Protein AF-0000000082048679 (afdb_homodimer)

pLDDT: mean 88.93, std 13.02, range [29.62, 97.81]

Organism: Chelonoidis abingdonii (NCBI:txid106734)

Secondary structure (DSSP, 8-state):
-EEETT-HHHHHHHHHHHHHHHHHHHHHSTTPPPEEEEE-GGGGG-HHHHHHHHHTT--PPPHHHHHHH---SEEEE-BTTTTBS-HHHHHHHHHHHHHHHHHHHHHS--------/-EEETT-HHHHHHHHHHHHHHHHHHHHHSTTPPPEEEEE-GGGGG-HHHHHHHHHTT--PPPHHHHHHH---SEEEE-BTTTTBS-HHHHHHHHHHHHHHHHHHHHHS--------

Nearest PDB structures (foldseek):
  1ryh-assembly2_B  TM=7.559E-01  e=3.882E-08  Homo sapiens
  2wkr-assembly1_A  TM=7.724E-01  e=8.653E-08  Avena sativa
  2c2h-assembly2_B  TM=7.614E-01  e=1.057E-07  Homo sapiens
  2wkq-assembly1_A  TM=7.564E-01  e=1.208E-07  Avena sativa
  2wkp-assembly1_A  TM=7.542E-01  e=1.804E-07  Avena sativa

InterPro domains:
  IPR001806 Small GTPase [PF00071] (1-92)
  IPR001806 Small GTPase [SM00174] (1-99)
  IPR003578 Small GTPase Rho [PTHR24072] (1-108)
  IPR027417 P-loop containing nucleoside triphosphate hydrolase [G3DSA:3.40.50.300] (1-101)
  IPR027417 P-loop containing nucleoside triphosphate hydrolase [SSF52540] (2-92)

Solvent-accessible surface area (backbone atoms only — not comparable to full-atom values): 13117 Å² total; per-residue (Å²): 92,76,27,41,27,76,33,58,66,44,46,51,47,50,58,54,46,47,69,67,48,42,64,60,50,36,66,73,36,68,80,60,79,47,47,40,33,36,30,54,55,66,52,78,70,35,62,69,58,50,50,52,34,47,75,68,73,43,67,59,61,47,72,66,55,47,65,72,74,43,94,50,80,40,75,45,64,27,16,78,92,76,61,35,65,47,63,51,55,49,52,18,48,50,42,18,45,54,48,50,52,54,53,48,58,68,68,43,76,75,72,72,78,69,82,120,90,76,29,42,28,75,33,57,65,43,46,50,48,51,57,55,46,47,70,67,48,42,64,60,50,35,68,75,35,71,80,62,77,46,47,39,33,35,30,52,54,66,53,77,71,34,62,68,58,49,51,54,31,46,76,69,73,46,64,61,60,46,73,65,56,46,64,71,73,45,93,50,80,40,76,46,65,27,17,78,92,75,60,35,66,48,62,53,55,48,53,17,49,51,42,18,45,53,48,49,50,54,53,49,58,66,68,43,75,74,72,73,78,68,82,117

Foldseek 3Di:
DEAEQLDVVRVVVVLVVCVPCVVVVCVVVPPDFAEYEHEPVVCLPVPVSQVVCVVVVHGGHDPVNCVVRDDGPYYYYAYPVVRGPPCVVVVVVVVVVVVVVVVVVVPPPPPPPPPD/DEAEQLDVVRVVVVLVVCVPCVVVVCVVVPPDFAEYEHEPVVCLPVPVSQVVCVVVVHGGHDPVNCVVRDDGPYYYYAYPVVRGPPCVVVVVVVVVVVVVVVVVVVPPPPPPPPPD

Radius of gyration: 21.58 Å; Cα contacts (8 Å, |Δi|>4): 293; chains: 2; bounding box: 43×75×53 Å

Sequence (232 aa):
MCFNVTNPNSFGNILKGNKMWYPEVNHFCKGLPIVLVGCKTDLRKDKVLLRQLHEDWLEPITYHKVMQEVHAVTYLECSAKYQENINIFTEASSAALSVMQKSQRKQKPKRSCLLAMCFNVTNPNSFGNILKGNKMWYPEVNHFCKGLPIVLVGCKTDLRKDKVLLRQLHEDWLEPITYHKVMQEVHAVTYLECSAKYQENINIFTEASSAALSVMQKSQRKQKPKRSCLLA

Structure (mmCIF, N/CA/C/O backbone):
data_AF-0000000082048679-model_v1
#
loop_
_entity.id
_entity.type
_entity.pdbx_description
1 polymer 'Uncharacterized protein'
#
loop_
_atom_site.group_PDB
_atom_site.id
_atom_site.type_symbol
_atom_site.label_atom_id
_atom_site.label_alt_id
_atom_site.label_comp_id
_atom_site.label_asym_id
_atom_site.label_entity_id
_atom_site.label_seq_id
_atom_site.pdbx_PDB_ins_code
_atom_site.Cartn_x
_atom_site.Cartn_y
_atom_site.Cartn_z
_atom_site.occupancy
_atom_site.B_iso_or_equiv
_atom_site.auth_seq_id
_atom_site.auth_comp_id
_atom_site.auth_asym_id
_atom_site.auth_atom_id
_atom_site.pdbx_PDB_model_num
ATOM 1 N N . MET A 1 1 ? 2.977 -7.074 -0.32 1 90.56 1 MET A N 1
ATOM 2 C CA . MET A 1 1 ? 3.867 -7.086 -1.477 1 90.56 1 MET A CA 1
ATOM 3 C C . MET A 1 1 ? 3.33 -8.008 -2.568 1 90.56 1 MET A C 1
ATOM 5 O O . MET A 1 1 ? 2.795 -9.078 -2.273 1 90.56 1 MET A O 1
ATOM 9 N N . CYS A 1 2 ? 3.455 -7.551 -3.785 1 94.62 2 CYS A N 1
ATOM 10 C CA . CYS A 1 2 ? 2.943 -8.305 -4.926 1 94.62 2 CYS A CA 1
ATOM 11 C C . CYS A 1 2 ? 4.066 -8.648 -5.898 1 94.62 2 CYS A C 1
ATOM 13 O O . CYS A 1 2 ? 5.008 -7.875 -6.066 1 94.62 2 CYS A O 1
ATOM 15 N N . PHE A 1 3 ? 3.945 -9.906 -6.543 1 96.75 3 PHE A N 1
ATOM 16 C CA . PHE A 1 3 ? 4.891 -10.305 -7.578 1 96.75 3 PHE A CA 1
ATOM 17 C C . PHE A 1 3 ? 4.191 -11.094 -8.68 1 96.75 3 PHE A C 1
ATOM 19 O O . PHE A 1 3 ? 3.078 -11.586 -8.484 1 96.75 3 PHE A O 1
ATOM 26 N N . ASN A 1 4 ? 4.871 -11.062 -9.797 1 97.75 4 ASN A N 1
ATOM 27 C CA . ASN A 1 4 ? 4.387 -11.836 -10.938 1 97.75 4 ASN A CA 1
ATOM 28 C C . ASN A 1 4 ? 4.824 -13.297 -10.852 1 97.75 4 ASN A C 1
ATOM 30 O O . ASN A 1 4 ? 6.016 -13.602 -10.93 1 97.75 4 ASN A O 1
ATOM 34 N N . VAL A 1 5 ? 3.852 -14.227 -10.789 1 97.69 5 VAL A N 1
ATOM 35 C CA . VAL A 1 5 ? 4.145 -15.625 -10.523 1 97.69 5 VAL A CA 1
ATOM 36 C C . VAL A 1 5 ? 4.922 -16.219 -11.695 1 97.69 5 VAL A C 1
ATOM 38 O O . VAL A 1 5 ? 5.566 -17.266 -11.555 1 97.69 5 VAL A O 1
ATOM 41 N N . THR A 1 6 ? 4.816 -15.648 -12.898 1 97.44 6 THR A N 1
ATOM 42 C CA . THR A 1 6 ? 5.508 -16.188 -14.062 1 97.44 6 THR A CA 1
ATOM 43 C C . THR A 1 6 ? 6.805 -15.422 -14.32 1 97.44 6 THR A C 1
ATOM 45 O O . THR A 1 6 ? 7.406 -15.539 -15.391 1 97.44 6 THR A O 1
ATOM 48 N N . ASN A 1 7 ? 7.227 -14.602 -13.383 1 96.88 7 ASN A N 1
ATOM 49 C CA . ASN A 1 7 ? 8.461 -13.828 -13.477 1 96.88 7 ASN A CA 1
ATOM 50 C C . ASN A 1 7 ? 9.328 -14.016 -12.234 1 96.88 7 ASN A C 1
ATOM 52 O O . ASN A 1 7 ? 9.18 -13.273 -11.258 1 96.88 7 ASN A O 1
ATOM 56 N N . PRO A 1 8 ? 10.203 -14.945 -12.328 1 94.69 8 PRO A N 1
ATOM 57 C CA . PRO A 1 8 ? 11.055 -15.234 -11.172 1 94.69 8 PRO A CA 1
ATOM 58 C C . PRO A 1 8 ? 11.844 -14.016 -10.703 1 94.69 8 PRO A C 1
ATOM 60 O O . PRO A 1 8 ? 12.133 -13.883 -9.508 1 94.69 8 PRO A O 1
ATOM 63 N N . ASN A 1 9 ? 12.125 -13.102 -11.578 1 95.06 9 ASN A N 1
ATOM 64 C CA . ASN A 1 9 ? 12.828 -11.883 -11.18 1 95.06 9 ASN A CA 1
ATOM 65 C C . ASN A 1 9 ? 11.961 -11 -10.297 1 95.06 9 ASN A C 1
ATOM 67 O O . ASN A 1 9 ? 12.453 -10.359 -9.367 1 95.06 9 ASN A O 1
ATOM 71 N N . SER A 1 10 ? 10.758 -10.992 -10.609 1 96.69 10 SER A N 1
ATOM 72 C CA . SER A 1 10 ? 9.828 -10.234 -9.789 1 96.69 10 SER A CA 1
ATOM 73 C C . SER A 1 10 ? 9.797 -10.758 -8.359 1 96.69 10 SER A C 1
ATOM 75 O O . SER A 1 10 ? 9.773 -9.984 -7.402 1 96.69 10 SER A O 1
ATOM 77 N N . PHE A 1 11 ? 9.867 -12.055 -8.289 1 96.31 11 PHE A N 1
ATOM 78 C CA . PHE A 1 11 ? 9.883 -12.695 -6.977 1 96.31 11 PHE A CA 1
ATOM 79 C C . PHE A 1 11 ? 11.188 -12.406 -6.246 1 96.31 11 PHE A C 1
ATOM 81 O O . PHE A 1 11 ? 11.18 -12.086 -5.055 1 96.31 11 PHE A O 1
ATOM 88 N N . GLY A 1 12 ? 12.211 -12.477 -6.922 1 94.69 12 GLY A N 1
ATOM 89 C CA . GLY A 1 12 ? 13.508 -12.148 -6.352 1 94.69 12 GLY A CA 1
ATOM 90 C C . GLY A 1 12 ? 13.594 -10.727 -5.828 1 94.69 12 GLY A C 1
ATOM 91 O O . GLY A 1 12 ? 14.203 -10.477 -4.789 1 94.69 12 GLY A O 1
ATOM 92 N N . ASN A 1 13 ? 12.992 -9.875 -6.488 1 94.31 13 ASN A N 1
ATOM 93 C CA . ASN A 1 13 ? 12.977 -8.477 -6.086 1 94.31 13 ASN A CA 1
ATOM 94 C C . ASN A 1 13 ? 12.258 -8.289 -4.754 1 94.31 13 ASN A C 1
ATOM 96 O O . ASN A 1 13 ? 12.633 -7.426 -3.953 1 94.31 13 ASN A O 1
ATOM 100 N N . ILE A 1 14 ? 11.203 -9.016 -4.562 1 93.69 14 ILE A N 1
ATOM 101 C CA . ILE A 1 14 ? 10.477 -8.961 -3.299 1 93.69 14 ILE A CA 1
ATOM 102 C C . ILE A 1 14 ? 11.398 -9.367 -2.156 1 93.69 14 ILE A C 1
ATOM 104 O O . ILE A 1 14 ? 11.445 -8.711 -1.115 1 93.69 14 ILE A O 1
ATOM 108 N N . LEU A 1 15 ? 12.133 -10.422 -2.414 1 90.88 15 LEU A N 1
ATOM 109 C CA . LEU A 1 15 ? 13.039 -10.922 -1.389 1 90.88 15 LEU A CA 1
ATOM 110 C C . LEU A 1 15 ? 14.102 -9.883 -1.04 1 90.88 15 LEU A C 1
ATOM 112 O O . LEU A 1 15 ? 14.352 -9.625 0.138 1 90.88 15 LEU A O 1
ATOM 116 N N . LYS A 1 16 ? 14.617 -9.305 -2.041 1 93.5 16 LYS A N 1
ATOM 117 C CA . LYS A 1 16 ? 15.648 -8.281 -1.855 1 93.5 16 LYS A CA 1
ATOM 118 C C . LYS A 1 16 ? 15.078 -7.043 -1.17 1 93.5 16 LYS A C 1
ATOM 120 O O . LYS A 1 16 ? 15.68 -6.52 -0.228 1 93.5 16 LYS A O 1
ATOM 125 N N . GLY A 1 17 ? 13.977 -6.629 -1.631 1 90.81 17 GLY A N 1
ATOM 126 C CA . GLY A 1 17 ? 13.336 -5.461 -1.053 1 90.81 17 GLY A CA 1
ATOM 127 C C . GLY A 1 17 ? 12.961 -5.645 0.407 1 90.81 17 GLY A C 1
ATOM 128 O O . GLY A 1 17 ? 13.195 -4.754 1.229 1 90.81 17 GLY A O 1
ATOM 129 N N . ASN A 1 18 ? 12.391 -6.742 0.697 1 88.62 18 ASN A N 1
ATOM 130 C CA . ASN A 1 18 ? 12.016 -7.043 2.072 1 88.62 18 ASN A CA 1
ATOM 131 C C . ASN A 1 18 ? 13.203 -6.945 3.02 1 88.62 18 ASN A C 1
ATOM 133 O O . ASN A 1 18 ? 13.102 -6.352 4.094 1 88.62 18 ASN A O 1
ATOM 137 N N . LYS A 1 19 ? 14.281 -7.438 2.629 1 90.06 19 LYS A N 1
ATOM 138 C CA . LYS A 1 19 ? 15.492 -7.402 3.451 1 90.06 19 LYS A CA 1
ATOM 139 C C . LYS A 1 19 ? 15.984 -5.973 3.652 1 90.06 19 LYS A C 1
ATOM 141 O O . LYS A 1 19 ? 16.5 -5.633 4.715 1 90.06 19 LYS A O 1
ATOM 146 N N . MET A 1 20 ? 15.656 -5.156 2.721 1 92.31 20 MET A N 1
ATOM 147 C CA . MET A 1 20 ? 16.203 -3.799 2.723 1 92.31 20 MET A CA 1
ATOM 148 C C . MET A 1 20 ? 15.32 -2.861 3.539 1 92.31 20 MET A C 1
ATOM 150 O O . MET A 1 20 ? 15.828 -2.049 4.316 1 92.31 20 MET A O 1
ATOM 154 N N . TRP A 1 21 ? 14.086 -2.914 3.367 1 90.44 21 TRP A N 1
ATOM 155 C CA . TRP A 1 21 ? 13.25 -1.855 3.93 1 90.44 21 TRP A CA 1
ATOM 156 C C . TRP A 1 21 ? 12.445 -2.369 5.121 1 90.44 21 TRP A C 1
ATOM 158 O O . TRP A 1 21 ? 11.938 -1.581 5.918 1 90.44 21 TRP A O 1
ATOM 168 N N . TYR A 1 22 ? 12.242 -3.631 5.285 1 88.75 22 TYR A N 1
ATOM 169 C CA . TYR A 1 22 ? 11.383 -4.172 6.328 1 88.75 22 TYR A CA 1
ATOM 170 C C . TYR A 1 22 ? 11.898 -3.799 7.715 1 88.75 22 TYR A C 1
ATOM 172 O O . TYR A 1 22 ? 11.125 -3.416 8.594 1 88.75 22 TYR A O 1
ATOM 180 N N . PRO A 1 23 ? 13.219 -3.926 7.965 1 91.38 23 PRO A N 1
ATOM 181 C CA . PRO A 1 23 ? 13.695 -3.547 9.297 1 91.38 23 PRO A CA 1
ATOM 182 C C . PRO A 1 23 ? 13.328 -2.115 9.672 1 91.38 23 PRO A C 1
ATOM 184 O O . PRO A 1 23 ? 12.945 -1.853 10.812 1 91.38 23 PRO A O 1
ATOM 187 N N . GLU A 1 24 ? 13.414 -1.243 8.828 1 88.44 24 GLU A N 1
ATOM 188 C CA . GLU A 1 24 ? 13.055 0.148 9.07 1 88.44 24 GLU A CA 1
ATOM 189 C C . GLU A 1 24 ? 11.562 0.285 9.359 1 88.44 24 GLU A C 1
ATOM 191 O O . GLU A 1 24 ? 11.164 0.947 10.328 1 88.44 24 GLU A O 1
ATOM 196 N N . VAL A 1 25 ? 10.781 -0.36 8.469 1 87.38 25 VAL A N 1
ATOM 197 C CA . VAL A 1 25 ? 9.328 -0.3 8.648 1 87.38 25 VAL A CA 1
ATOM 198 C C . VAL A 1 25 ? 8.953 -0.913 10 1 87.38 25 VAL A C 1
ATOM 200 O O . VAL A 1 25 ? 8.125 -0.359 10.727 1 87.38 25 VAL A O 1
ATOM 203 N N . ASN A 1 26 ? 9.586 -2.02 10.273 1 88.88 26 ASN A N 1
ATOM 204 C CA . ASN A 1 26 ? 9.289 -2.717 11.516 1 88.88 26 ASN A CA 1
ATOM 205 C C . ASN A 1 26 ? 9.727 -1.905 12.734 1 88.88 26 ASN A C 1
ATOM 207 O O . ASN A 1 26 ? 9.156 -2.053 13.82 1 88.88 26 ASN A O 1
ATOM 211 N N . HIS A 1 27 ? 10.688 -1.105 12.57 1 89.88 27 HIS A N 1
ATOM 212 C CA . HIS A 1 27 ? 11.125 -0.223 13.648 1 89.88 27 HIS A CA 1
ATOM 213 C C . HIS A 1 27 ? 10.031 0.774 14.023 1 89.88 27 HIS A C 1
ATOM 215 O O . HIS A 1 27 ? 9.773 1.003 15.203 1 89.88 27 HIS A O 1
ATOM 221 N N . PHE A 1 28 ? 9.375 1.335 13.102 1 84.88 28 PHE A N 1
ATOM 222 C CA . PHE A 1 28 ? 8.359 2.355 13.336 1 84.88 28 PHE A CA 1
ATOM 223 C C . PHE A 1 28 ? 7.012 1.719 13.641 1 84.88 28 PHE A C 1
ATOM 225 O O . PHE A 1 28 ? 6.234 2.256 14.43 1 84.88 28 PHE A O 1
ATOM 232 N N . CYS A 1 29 ? 6.781 0.645 12.898 1 86.56 29 CYS A N 1
ATOM 233 C CA . CYS A 1 29 ? 5.543 -0.097 13.094 1 86.56 29 CYS A CA 1
ATOM 234 C C . CYS A 1 29 ? 5.828 -1.538 13.5 1 86.56 29 CYS A C 1
ATOM 236 O O . CYS A 1 29 ?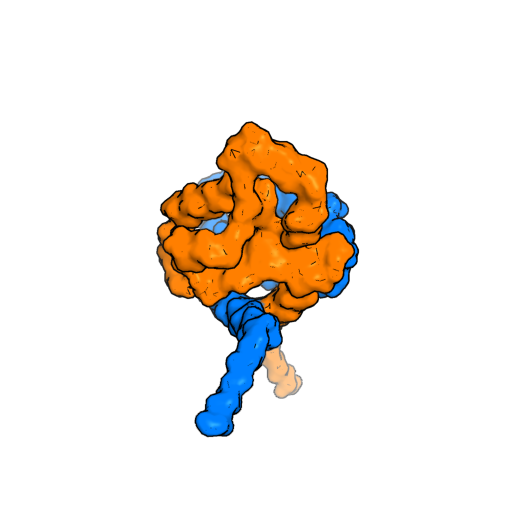 5.723 -2.451 12.68 1 86.56 29 CYS A O 1
ATOM 238 N N . LYS A 1 30 ? 5.996 -1.759 14.68 1 85.19 30 LYS A N 1
ATOM 239 C CA . LYS A 1 30 ? 6.438 -3.059 15.18 1 85.19 30 LYS A CA 1
ATOM 240 C C . LYS A 1 30 ? 5.383 -4.133 14.922 1 85.19 30 LYS A C 1
ATOM 242 O O . LYS A 1 30 ? 4.203 -3.934 15.219 1 85.19 30 LYS A O 1
ATOM 247 N N . GLY A 1 31 ? 5.848 -5.211 14.297 1 82.75 31 GLY A N 1
ATOM 248 C CA . GLY A 1 31 ? 4.965 -6.355 14.133 1 82.75 31 GLY A CA 1
ATOM 249 C C . GLY A 1 31 ? 4.129 -6.285 12.867 1 82.75 31 GLY A C 1
ATOM 250 O O . GLY A 1 31 ? 3.141 -7.008 12.727 1 82.75 31 GLY A O 1
ATOM 251 N N . LEU A 1 32 ? 4.465 -5.391 12.078 1 86.44 32 LEU A N 1
ATOM 252 C CA . LEU A 1 32 ? 3.725 -5.285 10.82 1 86.44 32 LEU A CA 1
ATOM 253 C C . LEU A 1 32 ? 3.84 -6.57 10.016 1 86.44 32 LEU A C 1
ATOM 255 O O . LEU A 1 32 ? 4.945 -7.039 9.734 1 86.44 32 LEU A O 1
ATOM 259 N N . PRO A 1 33 ? 2.695 -7.168 9.742 1 88.5 33 PRO A N 1
ATOM 260 C CA . PRO A 1 33 ? 2.732 -8.438 9.008 1 88.5 33 PRO A CA 1
ATOM 261 C C . PRO A 1 33 ? 3.076 -8.258 7.531 1 88.5 33 PRO A C 1
ATOM 263 O O . PRO A 1 33 ? 2.75 -7.227 6.938 1 88.5 33 PRO A O 1
ATOM 266 N N . ILE A 1 34 ? 3.674 -9.281 6.996 1 89.38 34 ILE A N 1
ATOM 267 C CA . ILE A 1 34 ? 3.975 -9.297 5.57 1 89.38 34 ILE A CA 1
ATOM 268 C C . ILE A 1 34 ? 2.98 -10.203 4.844 1 89.38 34 ILE A C 1
ATOM 270 O O . ILE A 1 34 ? 2.773 -11.352 5.242 1 89.38 34 ILE A O 1
ATOM 274 N N . VAL A 1 35 ? 2.316 -9.617 3.924 1 93.31 35 VAL A N 1
ATOM 275 C CA . VAL A 1 35 ? 1.423 -10.375 3.061 1 93.31 35 VAL A CA 1
ATOM 276 C C . VAL A 1 35 ? 1.989 -10.422 1.643 1 93.31 35 VAL A C 1
ATOM 278 O O . VAL A 1 35 ? 2.391 -9.398 1.094 1 93.31 35 VAL A O 1
ATOM 281 N N . LEU A 1 36 ? 2.047 -11.656 1.107 1 94.5 36 LEU A N 1
ATOM 282 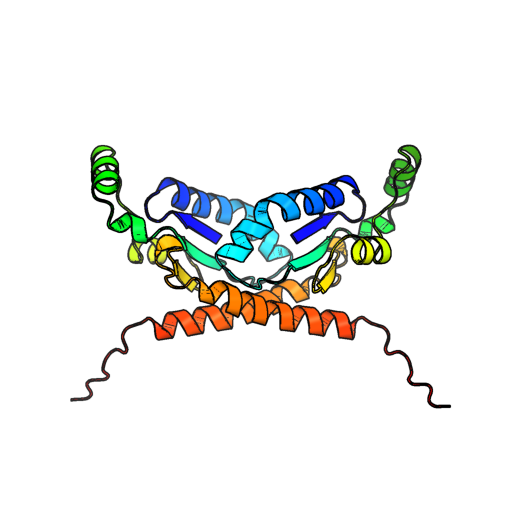C CA . LEU A 1 36 ? 2.52 -11.82 -0.263 1 94.5 36 LEU A CA 1
ATOM 283 C C . LEU A 1 36 ? 1.366 -12.172 -1.197 1 94.5 36 LEU A C 1
ATOM 285 O O . LEU A 1 36 ? 0.496 -12.969 -0.841 1 94.5 36 LEU A O 1
ATOM 289 N N . VAL A 1 37 ? 1.411 -11.562 -2.338 1 95.81 37 VAL A N 1
ATOM 290 C CA . VAL A 1 37 ? 0.384 -11.844 -3.336 1 95.81 37 VAL A CA 1
ATOM 291 C C . VAL A 1 37 ? 1.041 -12.195 -4.672 1 95.81 37 VAL A C 1
ATOM 293 O O . VAL A 1 37 ? 1.805 -11.398 -5.219 1 95.81 37 VAL A O 1
ATOM 296 N N . GLY A 1 38 ? 0.793 -13.398 -5.078 1 96.75 38 GLY A N 1
ATOM 297 C CA . GLY A 1 38 ? 1.17 -13.773 -6.434 1 96.75 38 GLY A CA 1
ATOM 298 C C . GLY A 1 38 ? 0.152 -13.344 -7.473 1 96.75 38 GLY A C 1
ATOM 299 O O . GLY A 1 38 ? -1.005 -13.766 -7.43 1 96.75 38 GLY A O 1
ATOM 300 N N . CYS A 1 39 ? 0.602 -12.578 -8.438 1 96.62 39 CYS A N 1
ATOM 301 C CA . CYS A 1 39 ? -0.298 -12.008 -9.43 1 96.62 39 CYS A CA 1
ATOM 302 C C . CYS A 1 39 ? -0.109 -12.68 -10.789 1 96.62 39 CYS A C 1
ATOM 304 O O . CYS A 1 39 ? 0.88 -13.383 -11 1 96.62 39 CYS A O 1
ATOM 306 N N . LYS A 1 40 ? -1.111 -12.508 -11.648 1 97.19 40 LYS A N 1
ATOM 307 C CA . LYS A 1 40 ? -1.121 -12.969 -13.031 1 97.19 40 LYS A CA 1
ATOM 308 C C . LYS A 1 40 ? -1.101 -14.492 -13.102 1 97.19 40 LYS A C 1
ATOM 310 O O . LYS A 1 40 ? -0.369 -15.078 -13.906 1 97.19 40 LYS A O 1
ATOM 315 N N . THR A 1 41 ? -1.84 -15.117 -12.242 1 96.5 41 THR A N 1
ATOM 316 C CA . THR A 1 41 ? -1.849 -16.578 -12.172 1 96.5 41 THR A CA 1
ATOM 317 C C . THR A 1 41 ? -2.422 -17.172 -13.453 1 96.5 41 THR A C 1
ATOM 319 O O . THR A 1 41 ? -2.184 -18.344 -13.758 1 96.5 41 THR A O 1
ATOM 322 N N . ASP A 1 42 ? -3.154 -16.422 -14.219 1 96.69 42 ASP A N 1
ATOM 323 C CA . ASP A 1 42 ? -3.711 -16.859 -15.492 1 96.69 42 ASP A CA 1
ATOM 324 C C . ASP A 1 42 ? -2.605 -17.203 -16.484 1 96.69 42 ASP A C 1
ATOM 326 O O . ASP A 1 42 ? -2.803 -18.031 -17.391 1 96.69 42 ASP A O 1
ATOM 330 N N . LEU A 1 43 ? -1.476 -16.641 -16.266 1 96.75 43 LEU A N 1
ATOM 331 C CA . LEU A 1 43 ? -0.374 -16.812 -17.203 1 96.75 43 LEU A CA 1
ATOM 332 C C . LEU A 1 43 ? 0.282 -18.188 -17.016 1 96.75 43 LEU A C 1
ATOM 334 O O . LEU A 1 43 ? 1.061 -18.625 -17.875 1 96.75 43 LEU A O 1
ATOM 338 N N . ARG A 1 44 ? -0.097 -18.828 -15.992 1 95.44 44 ARG A N 1
ATOM 339 C CA . ARG A 1 44 ? 0.399 -20.188 -15.82 1 95.44 44 ARG A CA 1
ATOM 340 C C . ARG A 1 44 ? -0.153 -21.125 -16.891 1 95.44 44 ARG A C 1
ATOM 342 O O . ARG A 1 44 ? 0.371 -22.219 -17.109 1 95.44 44 ARG A O 1
ATOM 349 N N . LYS A 1 45 ? -1.157 -20.672 -17.562 1 94.69 45 LYS A N 1
ATOM 350 C CA . LYS A 1 45 ? -1.774 -21.484 -18.609 1 94.69 45 LYS A CA 1
ATOM 351 C C . LYS A 1 45 ? -1.36 -21.016 -20 1 94.69 45 LYS A C 1
ATOM 353 O O . LYS A 1 45 ? -1.743 -21.625 -21 1 94.69 45 LYS A O 1
ATOM 358 N N . ASP A 1 46 ? -0.646 -20.047 -20.047 1 96.69 46 ASP A N 1
ATOM 359 C CA . ASP A 1 46 ? -0.175 -19.516 -21.328 1 96.69 46 ASP A CA 1
ATOM 360 C C . ASP A 1 46 ? 0.986 -20.344 -21.875 1 96.69 46 ASP A C 1
ATOM 362 O O . ASP A 1 46 ? 2.127 -20.188 -21.438 1 96.69 46 ASP A O 1
ATOM 366 N N . LYS A 1 47 ? 0.735 -21.078 -22.844 1 96.62 47 LYS A N 1
ATOM 367 C CA . LYS A 1 47 ? 1.696 -22.047 -23.375 1 96.62 47 LYS A CA 1
ATOM 368 C C . LYS A 1 47 ? 2.896 -21.344 -24 1 96.62 47 LYS A C 1
ATOM 370 O O . LYS A 1 47 ? 4.027 -21.812 -23.891 1 96.62 47 LYS A O 1
ATOM 375 N N . VAL A 1 48 ? 2.623 -20.297 -24.641 1 97.62 48 VAL A N 1
ATOM 376 C CA . VAL A 1 48 ? 3.691 -19.562 -25.297 1 97.62 48 VAL A CA 1
ATOM 377 C C . VAL A 1 48 ? 4.664 -19.016 -24.25 1 97.62 48 VAL A C 1
ATOM 379 O O . VAL A 1 48 ? 5.879 -19.172 -24.391 1 97.62 48 VAL A O 1
ATOM 382 N N . LEU A 1 49 ? 4.09 -18.438 -23.219 1 96.94 49 LEU A N 1
ATOM 383 C CA . LEU A 1 49 ? 4.914 -17.891 -22.141 1 96.94 49 LEU A CA 1
ATOM 384 C C . LEU A 1 49 ? 5.68 -19 -21.438 1 96.94 49 LEU A C 1
ATOM 386 O O . LEU A 1 49 ? 6.867 -18.844 -21.125 1 96.94 49 LEU A O 1
ATOM 390 N N . LEU A 1 50 ? 5.047 -20.094 -21.203 1 96.5 50 LEU A N 1
ATOM 391 C CA . LEU A 1 50 ? 5.672 -21.203 -20.5 1 96.5 50 LEU A CA 1
ATOM 392 C C . LEU A 1 50 ? 6.832 -21.766 -21.312 1 96.5 50 LEU A C 1
ATOM 394 O O . LEU A 1 50 ? 7.867 -22.141 -20.75 1 96.5 50 LEU A O 1
ATOM 398 N N . ARG A 1 51 ? 6.688 -21.828 -22.609 1 97.25 51 ARG A N 1
ATOM 399 C CA . ARG A 1 51 ? 7.758 -22.312 -23.484 1 97.25 51 ARG A CA 1
ATOM 400 C C . ARG A 1 51 ? 8.969 -21.391 -23.422 1 97.25 51 ARG A C 1
ATOM 402 O O . ARG A 1 51 ? 10.109 -21.859 -23.359 1 97.25 51 ARG A O 1
ATOM 409 N N . GLN A 1 52 ? 8.609 -20.141 -23.484 1 97.06 52 GLN A N 1
ATOM 410 C CA . GLN A 1 52 ? 9.68 -19.156 -23.391 1 97.06 52 GLN A CA 1
ATOM 411 C C . GLN A 1 52 ? 10.438 -19.266 -22.078 1 97.06 52 GLN A C 1
ATOM 413 O O . GLN A 1 52 ? 11.664 -19.219 -22.047 1 97.06 52 GLN A O 1
ATOM 418 N N . LEU A 1 53 ? 9.703 -19.391 -20.953 1 96.44 53 LEU A N 1
ATOM 419 C CA . LEU A 1 53 ? 10.32 -19.578 -19.641 1 96.44 53 LEU A CA 1
ATOM 420 C C . LEU A 1 53 ? 11.203 -20.812 -19.609 1 96.44 53 LEU A C 1
ATOM 422 O O . LEU A 1 53 ? 12.328 -20.766 -19.109 1 96.44 53 LEU A O 1
ATOM 426 N N . HIS A 1 54 ? 10.773 -21.828 -20.188 1 96.06 54 HIS A N 1
ATOM 427 C CA . HIS A 1 54 ? 11.508 -23.094 -20.234 1 96.06 54 HIS A CA 1
ATOM 428 C C . HIS A 1 54 ? 12.82 -22.922 -20.984 1 96.06 54 HIS A C 1
ATOM 430 O O . HIS A 1 54 ? 13.859 -23.438 -20.562 1 96.06 54 HIS A O 1
ATOM 436 N N . GLU A 1 55 ? 12.766 -22.266 -22.078 1 97.5 55 GLU A N 1
ATOM 437 C CA . GLU A 1 55 ? 13.961 -22 -22.875 1 97.5 55 GLU A CA 1
ATOM 438 C C . GLU A 1 55 ? 14.992 -21.219 -22.078 1 97.5 55 GLU A C 1
ATOM 440 O O . GLU A 1 55 ? 16.203 -21.391 -22.281 1 97.5 55 GLU A O 1
ATOM 445 N N . ASP A 1 56 ? 14.523 -20.438 -21.219 1 96.81 56 ASP A N 1
ATOM 446 C CA . ASP A 1 56 ? 15.391 -19.625 -20.375 1 96.81 56 ASP A CA 1
ATOM 447 C C . ASP A 1 56 ? 15.75 -20.359 -19.078 1 96.81 56 ASP A C 1
ATOM 449 O O . ASP A 1 56 ? 16.359 -19.781 -18.188 1 96.81 56 ASP A O 1
ATOM 453 N N . TRP A 1 57 ? 15.266 -21.562 -19 1 96.38 57 TRP A N 1
ATOM 454 C CA . TRP A 1 57 ? 15.516 -22.406 -17.844 1 96.38 57 TRP A CA 1
ATOM 455 C C . TRP A 1 57 ? 14.859 -21.828 -16.594 1 96.38 57 TRP A C 1
ATOM 457 O O . TRP A 1 57 ? 15.453 -21.828 -15.516 1 96.38 57 TRP A O 1
ATOM 467 N N . LEU A 1 58 ? 13.727 -21.234 -16.781 1 96.25 58 LEU A N 1
ATOM 468 C CA . LEU A 1 58 ? 12.93 -20.688 -15.695 1 96.25 58 LEU A CA 1
ATOM 469 C C . LEU A 1 58 ? 11.578 -21.375 -15.602 1 96.25 58 LEU A C 1
ATOM 471 O O . LEU A 1 58 ? 11.172 -22.078 -16.531 1 96.25 58 LEU A O 1
ATOM 475 N N . GLU A 1 59 ? 10.961 -21.297 -14.406 1 95 59 GLU A N 1
ATOM 476 C CA . GLU A 1 59 ? 9.617 -21.812 -14.172 1 95 59 GLU A CA 1
ATOM 477 C C . GLU A 1 59 ? 8.805 -20.828 -13.328 1 95 59 GLU A C 1
ATOM 479 O O . GLU A 1 59 ? 9.359 -20.062 -12.547 1 95 59 GLU A O 1
ATOM 484 N N . PRO A 1 60 ? 7.527 -20.891 -13.484 1 96.62 60 PRO A N 1
ATOM 485 C CA . PRO A 1 60 ? 6.688 -20.062 -12.609 1 96.62 60 PRO A CA 1
ATOM 486 C C . PRO A 1 60 ? 6.902 -20.359 -11.133 1 96.62 60 PRO A C 1
ATOM 488 O O . PRO A 1 60 ? 7.219 -21.5 -10.773 1 96.62 60 PRO A O 1
ATOM 491 N N . ILE A 1 61 ? 6.762 -19.359 -10.398 1 96.19 61 ILE A N 1
ATOM 492 C CA . ILE A 1 61 ? 6.887 -19.5 -8.953 1 96.19 61 ILE A CA 1
ATOM 493 C C . ILE A 1 61 ? 5.684 -20.266 -8.406 1 96.19 61 ILE A C 1
ATOM 495 O O . ILE A 1 61 ? 4.539 -19.922 -8.703 1 96.19 61 ILE A O 1
ATOM 499 N N . THR A 1 62 ? 5.965 -21.266 -7.652 1 92.06 62 THR A N 1
ATOM 500 C CA . THR A 1 62 ? 4.902 -22.078 -7.078 1 92.06 62 THR A CA 1
ATOM 501 C C . THR A 1 62 ? 4.621 -21.672 -5.637 1 92.06 62 THR A C 1
ATOM 503 O O . THR A 1 62 ? 5.43 -20.969 -5.016 1 92.06 62 THR A O 1
ATOM 506 N N . TYR A 1 63 ? 3.451 -22.062 -5.156 1 89.19 63 TYR A N 1
ATOM 507 C CA . TYR A 1 63 ? 3.082 -21.859 -3.76 1 89.19 63 TYR A CA 1
ATOM 508 C C . TYR A 1 63 ? 4.156 -22.406 -2.826 1 89.19 63 TYR A C 1
ATOM 510 O O . TYR A 1 63 ? 4.555 -21.734 -1.87 1 89.19 63 TYR A O 1
ATOM 518 N N . HIS A 1 64 ? 4.617 -23.562 -3.162 1 88.62 64 HIS A N 1
ATOM 519 C CA . HIS A 1 64 ? 5.602 -24.25 -2.324 1 88.62 64 HIS A CA 1
ATOM 520 C C . HIS A 1 64 ? 6.891 -23.453 -2.227 1 88.62 64 HIS A C 1
ATOM 522 O O . HIS A 1 64 ? 7.445 -23.281 -1.137 1 88.62 64 HIS A O 1
ATOM 528 N N . LYS A 1 65 ? 7.32 -22.953 -3.277 1 90.44 65 LYS A N 1
ATOM 529 C CA . LYS A 1 65 ? 8.547 -22.172 -3.291 1 90.44 65 LYS A CA 1
ATOM 530 C C . LYS A 1 65 ? 8.406 -20.906 -2.441 1 90.44 65 LYS A C 1
ATOM 532 O O . LYS A 1 65 ? 9.32 -20.547 -1.695 1 90.44 65 LYS A O 1
ATOM 537 N N . VAL A 1 66 ? 7.273 -20.266 -2.545 1 91.31 66 VAL A N 1
ATOM 538 C CA . VAL A 1 66 ? 7.016 -19.062 -1.772 1 91.31 66 VAL A CA 1
ATOM 539 C C . VAL A 1 66 ? 7.074 -19.375 -0.28 1 91.31 66 VAL A C 1
ATOM 541 O O . VAL A 1 66 ? 7.742 -18.672 0.485 1 91.31 66 VAL A O 1
ATOM 544 N N . MET A 1 67 ? 6.426 -20.438 0.099 1 87.19 67 MET A N 1
ATOM 545 C CA . MET A 1 67 ? 6.324 -20.812 1.507 1 87.19 67 MET A CA 1
ATOM 546 C C . MET A 1 67 ? 7.691 -21.188 2.072 1 87.19 67 MET A C 1
ATOM 548 O O . MET A 1 67 ? 7.953 -20.984 3.26 1 87.19 67 MET A O 1
ATOM 552 N N . GLN A 1 68 ? 8.531 -21.578 1.24 1 87.88 68 GLN A N 1
ATOM 553 C CA . GLN A 1 68 ? 9.867 -22 1.659 1 87.88 68 GLN A CA 1
ATOM 554 C C . GLN A 1 68 ? 10.797 -20.812 1.81 1 87.88 68 GLN A C 1
ATOM 556 O O . GLN A 1 68 ? 11.656 -20.797 2.695 1 87.88 68 GLN A O 1
ATOM 561 N N . GLU A 1 69 ? 10.562 -19.859 1.062 1 87.31 69 GLU A N 1
ATOM 562 C CA . GLU A 1 69 ? 11.578 -18.828 0.943 1 87.31 69 GLU A CA 1
ATOM 563 C C . GLU A 1 69 ? 11.18 -17.562 1.714 1 87.31 69 GLU A C 1
ATOM 565 O O . GLU A 1 69 ? 12.031 -16.75 2.059 1 87.31 69 GLU A O 1
ATOM 570 N N . VAL A 1 70 ? 9.93 -17.344 1.906 1 84.81 70 VAL A N 1
ATOM 571 C CA . VAL A 1 70 ? 9.492 -16.109 2.551 1 84.81 70 VAL A CA 1
ATOM 572 C C . VAL A 1 70 ? 8.672 -16.438 3.795 1 84.81 70 VAL A C 1
ATOM 574 O O . VAL A 1 70 ? 7.77 -17.266 3.748 1 84.81 70 VAL A O 1
ATOM 577 N N . HIS A 1 71 ? 9.047 -15.773 4.793 1 82.44 71 HIS A N 1
ATOM 578 C CA . HIS A 1 71 ? 8.219 -15.898 5.988 1 82.44 71 HIS A CA 1
ATOM 579 C C . HIS A 1 71 ? 7.086 -14.875 5.984 1 82.44 71 HIS A C 1
ATOM 581 O O . HIS A 1 71 ? 7.098 -13.922 6.766 1 82.44 71 HIS A O 1
ATOM 587 N N . ALA A 1 72 ? 6.18 -15.125 5.164 1 85.75 72 ALA A N 1
ATOM 588 C CA . ALA A 1 72 ? 4.988 -14.281 5.113 1 85.75 72 ALA A CA 1
ATOM 589 C C . ALA A 1 72 ? 3.881 -14.844 6 1 85.75 72 ALA A C 1
ATOM 591 O O . ALA A 1 72 ? 3.764 -16.062 6.164 1 85.75 72 ALA A O 1
ATOM 592 N N . VAL A 1 73 ? 3.086 -13.953 6.527 1 87.56 73 VAL A N 1
ATOM 593 C CA . VAL A 1 73 ? 1.976 -14.367 7.375 1 87.56 73 VAL A CA 1
ATOM 594 C C . VAL A 1 73 ? 0.865 -14.969 6.516 1 87.56 73 VAL A C 1
ATOM 596 O O . VAL A 1 73 ? 0.15 -15.875 6.957 1 87.56 73 VAL A O 1
ATOM 599 N N . THR A 1 74 ? 0.8 -14.453 5.32 1 91.44 74 THR A N 1
ATOM 600 C CA . THR A 1 74 ? -0.218 -14.93 4.395 1 91.44 74 THR A CA 1
ATOM 601 C C . THR A 1 74 ? 0.26 -14.797 2.949 1 91.44 74 THR A C 1
ATOM 603 O O . THR A 1 74 ? 0.962 -13.844 2.605 1 91.44 74 THR A O 1
ATOM 606 N N . TYR A 1 75 ? -0.132 -15.891 2.193 1 93.19 75 TYR A N 1
ATOM 607 C CA . TYR A 1 75 ? 0.105 -15.867 0.755 1 93.19 75 TYR A CA 1
ATOM 608 C C . TYR A 1 75 ? -1.191 -16.078 -0.016 1 93.19 75 TYR A C 1
ATOM 610 O O . TYR A 1 75 ? -1.934 -17.031 0.26 1 93.19 75 TYR A O 1
ATOM 618 N N . LEU A 1 76 ? -1.424 -15.164 -0.926 1 94.31 76 LEU A N 1
ATOM 619 C CA . LEU A 1 76 ? -2.602 -15.25 -1.781 1 94.31 76 LEU A CA 1
ATOM 620 C C . LEU A 1 76 ? -2.215 -15.133 -3.252 1 94.31 76 LEU A C 1
ATOM 622 O O . LEU A 1 76 ? -1.161 -14.586 -3.58 1 94.31 76 LEU A O 1
ATOM 626 N N . GLU A 1 77 ? -3.031 -15.773 -4.047 1 95.12 77 GLU A N 1
ATOM 627 C CA . GLU A 1 77 ? -2.842 -15.641 -5.488 1 95.12 77 GLU A CA 1
ATOM 628 C C . GLU A 1 77 ? -4.078 -15.047 -6.16 1 95.12 77 GLU A C 1
ATOM 630 O O . GLU A 1 77 ? -5.203 -15.273 -5.707 1 95.12 77 GLU A O 1
ATOM 635 N N . CYS A 1 78 ? -3.791 -14.258 -7.211 1 95 78 CYS A N 1
ATOM 636 C CA . CYS A 1 78 ? -4.934 -13.625 -7.863 1 95 78 CYS A CA 1
ATOM 637 C C . CYS A 1 78 ? -4.691 -13.477 -9.359 1 95 78 CYS A C 1
ATOM 639 O O . CYS A 1 78 ? -3.555 -13.586 -9.828 1 95 78 CYS A O 1
ATOM 641 N N . SER A 1 79 ? -5.793 -13.352 -10.078 1 95.31 79 SER A N 1
ATOM 642 C CA . SER A 1 79 ? -5.801 -13.023 -11.5 1 95.31 79 SER A CA 1
ATOM 643 C C . SER A 1 79 ? -6.879 -11.992 -11.828 1 95.31 79 SER A C 1
ATOM 645 O O . SER A 1 79 ? -8.07 -12.258 -11.656 1 95.31 79 SER A O 1
ATOM 647 N N . ALA A 1 80 ? -6.406 -10.875 -12.305 1 91.44 80 ALA A N 1
ATOM 648 C CA . ALA A 1 80 ? -7.371 -9.859 -12.727 1 91.44 80 ALA A CA 1
ATOM 649 C C . ALA A 1 80 ? -8.148 -10.32 -13.953 1 91.44 80 ALA A C 1
ATOM 651 O O . ALA A 1 80 ? -9.367 -10.148 -14.023 1 91.44 80 ALA A O 1
ATOM 652 N N . LYS A 1 81 ? -7.469 -10.93 -14.859 1 91.62 81 LYS A N 1
ATOM 653 C CA . LYS A 1 81 ? -8.094 -11.391 -16.094 1 91.62 81 LYS A CA 1
ATOM 654 C C . LYS A 1 81 ? -9.258 -12.328 -15.805 1 91.62 81 LYS A C 1
ATOM 656 O O . LYS A 1 81 ? -10.344 -12.18 -16.375 1 91.62 81 LYS A O 1
ATOM 661 N N . TYR A 1 82 ? -9.156 -13.242 -14.852 1 93 82 TYR A N 1
ATOM 662 C CA . TYR A 1 82 ? -10.203 -14.219 -14.547 1 93 82 TYR A CA 1
ATOM 663 C C . TYR A 1 82 ? -10.977 -13.82 -13.297 1 93 82 TYR A C 1
ATOM 665 O O . TYR A 1 82 ? -11.773 -14.602 -12.781 1 93 82 TYR A O 1
ATOM 673 N N . GLN A 1 83 ? -10.688 -12.711 -12.797 1 90.06 83 GLN A N 1
ATOM 674 C CA . GLN A 1 83 ? -11.344 -12.18 -11.609 1 90.06 83 GLN A CA 1
ATOM 675 C C . GLN A 1 83 ? -11.242 -13.156 -10.438 1 90.06 83 GLN A C 1
ATOM 677 O O . GLN A 1 83 ? -12.219 -13.398 -9.734 1 90.06 83 GLN A O 1
ATOM 682 N N . GLU A 1 84 ? -10.102 -13.781 -10.383 1 92.06 84 GLU A N 1
ATOM 683 C CA . GLU A 1 84 ? -9.844 -14.703 -9.281 1 92.06 84 GLU A CA 1
ATOM 684 C C . GLU A 1 84 ? -9.242 -13.984 -8.078 1 92.06 84 GLU A C 1
ATOM 686 O O . GLU A 1 84 ? -8.148 -13.438 -8.172 1 92.06 84 GLU A O 1
ATOM 691 N N . ASN A 1 85 ? -9.945 -14 -6.961 1 92.12 85 ASN A N 1
ATOM 692 C CA . ASN A 1 85 ? -9.5 -13.508 -5.664 1 92.12 85 ASN A CA 1
ATOM 693 C C . ASN A 1 85 ? -9.219 -12.008 -5.699 1 92.12 85 ASN A C 1
ATOM 695 O O . ASN A 1 85 ? -8.367 -11.516 -4.957 1 92.12 85 ASN A O 1
ATOM 699 N N . ILE A 1 86 ? -9.883 -11.266 -6.547 1 91.81 86 ILE A N 1
ATOM 700 C CA . ILE A 1 86 ? -9.703 -9.82 -6.645 1 91.81 86 ILE A CA 1
ATOM 701 C C . ILE A 1 86 ? -10.484 -9.125 -5.535 1 91.81 86 ILE A C 1
ATOM 703 O O . ILE A 1 86 ? -10.039 -8.109 -5 1 91.81 86 ILE A O 1
ATOM 707 N N . ASN A 1 87 ? -11.547 -9.695 -5.168 1 91 87 ASN A N 1
ATOM 708 C CA . ASN A 1 87 ? -12.445 -9.102 -4.188 1 91 87 ASN A CA 1
ATOM 709 C C . ASN A 1 87 ? -11.805 -9.023 -2.809 1 91 87 ASN A C 1
ATOM 711 O O . ASN A 1 87 ? -12.227 -8.234 -1.964 1 91 87 ASN A O 1
ATOM 715 N N . ILE A 1 88 ? -10.812 -9.805 -2.582 1 92.38 88 ILE A N 1
ATOM 716 C CA . ILE A 1 88 ? -10.148 -9.828 -1.282 1 92.38 88 ILE A CA 1
ATOM 717 C C . ILE A 1 88 ? -9.508 -8.469 -1.005 1 92.38 88 ILE A C 1
ATOM 719 O O . ILE A 1 88 ? -9.422 -8.039 0.147 1 92.38 88 ILE A O 1
ATOM 723 N N . PHE A 1 89 ? -9.109 -7.863 -2.021 1 92.94 89 PHE A N 1
ATOM 724 C CA . PHE A 1 89 ? -8.461 -6.57 -1.859 1 92.94 89 PHE A CA 1
ATOM 725 C C . PHE A 1 89 ? -9.461 -5.508 -1.427 1 92.94 89 PHE A C 1
ATOM 727 O O . PHE A 1 89 ? -9.164 -4.684 -0.561 1 92.94 89 PHE A O 1
ATOM 734 N N . THR A 1 90 ? -10.617 -5.578 -1.983 1 92.94 90 THR A N 1
ATOM 735 C CA . THR A 1 90 ? -11.664 -4.637 -1.593 1 92.94 90 THR A CA 1
ATOM 736 C C . THR A 1 90 ? -12.117 -4.895 -0.157 1 92.94 90 THR A C 1
ATOM 738 O O . THR A 1 90 ? -12.258 -3.957 0.629 1 92.94 90 THR A O 1
ATOM 741 N N . GLU A 1 91 ? -12.25 -6.113 0.122 1 94.56 91 GLU A N 1
ATOM 742 C CA . GLU A 1 91 ? -12.688 -6.465 1.47 1 94.56 91 GLU A CA 1
ATOM 743 C C . GLU A 1 91 ? -11.641 -6.07 2.508 1 94.56 91 GLU A C 1
ATOM 745 O O . GLU A 1 91 ? -11.977 -5.504 3.551 1 94.56 91 GLU A O 1
ATOM 750 N N . ALA A 1 92 ? -10.445 -6.379 2.236 1 95.12 92 ALA A N 1
ATOM 751 C CA . ALA A 1 92 ? -9.352 -6.031 3.143 1 95.12 92 ALA A CA 1
ATOM 752 C C . ALA A 1 92 ? -9.234 -4.52 3.297 1 95.12 92 ALA A C 1
ATOM 754 O O . ALA A 1 92 ? -9.039 -4.016 4.406 1 95.12 92 ALA A O 1
ATOM 755 N N . SER A 1 93 ? -9.367 -3.777 2.236 1 94.62 93 SER A N 1
ATOM 756 C CA . SER A 1 93 ? -9.297 -2.32 2.271 1 94.62 93 SER A CA 1
ATOM 757 C C . SER A 1 9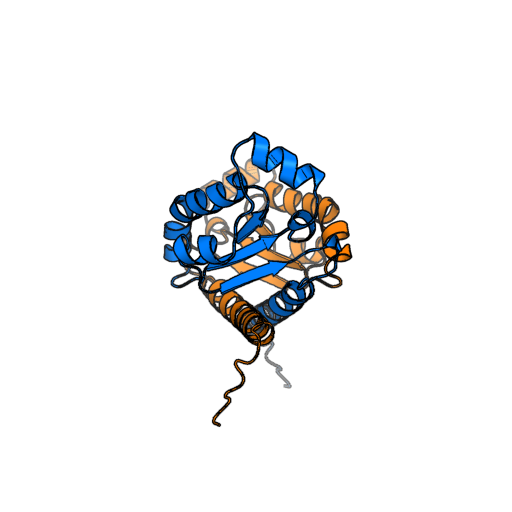3 ? -10.43 -1.73 3.105 1 94.62 93 SER A C 1
ATOM 759 O O . SER A 1 93 ? -10.227 -0.77 3.85 1 94.62 93 SER A O 1
ATOM 761 N N . SER A 1 94 ? -11.578 -2.295 2.957 1 95.25 94 SER A N 1
ATOM 762 C CA . SER A 1 94 ? -12.727 -1.829 3.727 1 95.25 94 SER A CA 1
ATOM 763 C C . SER A 1 94 ? -12.508 -2.025 5.223 1 95.25 94 SER A C 1
ATOM 765 O O . SER A 1 94 ? -12.859 -1.162 6.027 1 95.25 94 SER A O 1
ATOM 767 N N . ALA A 1 95 ? -11.938 -3.127 5.539 1 96.44 95 ALA A N 1
ATOM 768 C CA . ALA A 1 95 ? -11.648 -3.4 6.945 1 96.44 95 ALA A CA 1
ATOM 769 C C . ALA A 1 95 ? -10.633 -2.404 7.496 1 96.44 95 ALA A C 1
ATOM 771 O O . ALA A 1 95 ? -10.797 -1.881 8.602 1 96.44 95 ALA A O 1
ATOM 772 N N . ALA A 1 96 ? -9.609 -2.209 6.719 1 95.81 96 ALA A N 1
ATOM 773 C CA . ALA A 1 96 ? -8.594 -1.242 7.129 1 95.81 96 ALA A CA 1
ATOM 774 C C . ALA A 1 96 ? -9.188 0.156 7.262 1 95.81 96 ALA A C 1
ATOM 776 O O . ALA A 1 96 ? -8.898 0.873 8.219 1 95.81 96 ALA A O 1
ATOM 777 N N . LEU A 1 97 ? -10.016 0.526 6.367 1 96 97 LEU A N 1
ATOM 778 C CA . LEU A 1 97 ? -10.641 1.844 6.348 1 96 97 LEU A CA 1
ATOM 779 C C . LEU A 1 97 ? -11.508 2.055 7.59 1 96 97 LEU A C 1
ATOM 781 O O . LEU A 1 97 ? -11.5 3.141 8.172 1 96 97 LEU A O 1
ATOM 785 N N . SER A 1 98 ? -12.188 1.061 7.91 1 96.38 98 SER A N 1
ATOM 786 C CA . SER A 1 98 ? -13.047 1.152 9.086 1 96.38 98 SER A CA 1
ATOM 787 C C . SER A 1 98 ? -12.234 1.499 10.336 1 96.38 98 SER A C 1
ATOM 789 O O . SER A 1 98 ? -12.664 2.312 11.156 1 96.38 98 SER A O 1
ATOM 791 N N . VAL A 1 99 ? -11.141 0.969 10.438 1 95.31 99 VAL A N 1
ATOM 792 C CA . VAL A 1 99 ? -10.25 1.229 11.562 1 95.31 99 VAL A CA 1
ATOM 793 C C . VAL A 1 99 ? -9.742 2.668 11.5 1 95.31 99 VAL A C 1
ATOM 795 O O . VAL A 1 99 ? -9.742 3.377 12.516 1 95.31 99 VAL A O 1
ATOM 798 N N . MET A 1 100 ? -9.367 3.107 10.32 1 94 100 MET A N 1
ATOM 799 C CA . MET A 1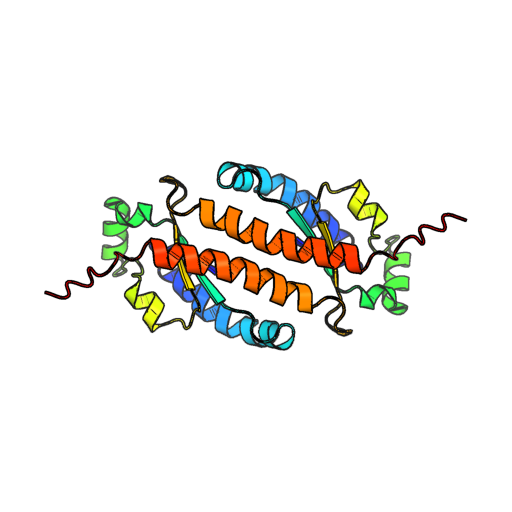 100 ? -8.781 4.434 10.141 1 94 100 MET A CA 1
ATOM 800 C C . MET A 1 100 ? -9.82 5.523 10.391 1 94 100 MET A C 1
ATOM 802 O O . MET A 1 100 ? -9.5 6.566 10.969 1 94 100 MET A O 1
ATOM 806 N N . GLN A 1 101 ? -11 5.234 10.031 1 93.56 101 GLN A N 1
ATOM 807 C CA . GLN A 1 101 ? -12.07 6.203 10.234 1 93.56 101 GLN A CA 1
ATOM 808 C C . GLN A 1 101 ? -12.43 6.324 11.711 1 93.56 101 GLN A C 1
ATOM 810 O O . GLN A 1 101 ? -12.719 7.418 12.203 1 93.56 101 GLN A O 1
ATOM 815 N N . LYS A 1 102 ? -12.383 5.281 12.328 1 91.81 102 LYS A N 1
ATOM 816 C CA . LYS A 1 102 ? -12.641 5.312 13.766 1 91.81 102 LYS A CA 1
ATOM 817 C C . LYS A 1 102 ? -11.57 6.113 14.5 1 91.81 102 LYS A C 1
ATOM 819 O O . LYS A 1 102 ? -11.883 6.871 15.422 1 91.81 102 LYS A O 1
ATOM 824 N N . SER A 1 103 ? -10.398 5.945 14.047 1 87.12 103 SER A N 1
ATOM 825 C CA . SER A 1 103 ? -9.289 6.66 14.664 1 87.12 103 SER A CA 1
ATOM 826 C C . SER A 1 103 ? -9.383 8.164 14.406 1 87.12 103 SER A C 1
ATOM 828 O O . SER A 1 103 ? -9.078 8.969 15.289 1 87.12 103 SER A O 1
ATOM 830 N N . GLN A 1 104 ? -9.789 8.531 13.25 1 83.62 104 GLN A N 1
ATOM 831 C CA . GLN A 1 104 ? -9.953 9.938 12.891 1 83.62 104 GLN A CA 1
ATOM 832 C C . GLN A 1 104 ? -11.039 10.594 13.742 1 83.62 104 GLN A C 1
ATOM 834 O O . GLN A 1 104 ? -10.891 11.742 14.172 1 83.62 104 GLN A O 1
ATOM 839 N N . ARG A 1 105 ? -12.125 9.93 13.969 1 81.75 105 ARG A N 1
ATOM 840 C CA . ARG A 1 105 ? -13.242 10.453 14.75 1 81.75 105 ARG A CA 1
ATOM 841 C C . ARG A 1 105 ? -12.836 10.68 16.203 1 81.75 105 ARG A C 1
ATOM 843 O O . ARG A 1 105 ? -13.258 11.648 16.828 1 81.75 105 ARG A O 1
ATOM 850 N N . LYS A 1 106 ? -11.93 9.867 16.625 1 76.12 106 LYS A N 1
ATOM 851 C CA . LYS A 1 106 ? -11.469 9.961 18 1 76.12 106 LYS A CA 1
ATOM 852 C C . LYS A 1 106 ? -10.578 11.188 18.203 1 76.12 106 LYS A C 1
ATOM 854 O O . LYS A 1 106 ? -10.492 11.727 19.312 1 76.12 106 LYS A O 1
ATOM 859 N N . GLN A 1 107 ? -9.953 11.57 17.125 1 70.25 107 GLN A N 1
ATOM 860 C CA . GLN A 1 107 ? -9.016 12.688 17.219 1 70.25 107 GLN A CA 1
ATOM 861 C C . GLN A 1 107 ? -9.742 14.023 17.062 1 70.25 107 GLN A C 1
ATOM 863 O O . GLN A 1 107 ? -9.203 15.07 17.406 1 70.25 107 GLN A O 1
ATOM 868 N N . LYS A 1 108 ? -10.992 13.953 16.578 1 65.38 108 LYS A N 1
ATOM 869 C CA . LYS A 1 108 ? -11.773 15.188 16.453 1 65.38 108 LYS A CA 1
ATOM 870 C C . LYS A 1 108 ? -12.32 15.625 17.812 1 65.38 108 LYS A C 1
ATOM 872 O O . LYS A 1 108 ? -12.812 14.797 18.578 1 65.38 108 LYS A O 1
ATOM 877 N N . PRO A 1 109 ? -11.859 16.828 18.188 1 61.16 109 PRO A N 1
ATOM 878 C CA . PRO A 1 109 ? -12.391 17.312 19.469 1 61.16 109 PRO A CA 1
ATOM 879 C C . PRO A 1 109 ? -13.906 17.125 19.594 1 61.16 109 PRO A C 1
ATOM 881 O O . PRO A 1 109 ? -14.617 17.234 18.578 1 61.16 109 PRO A O 1
ATOM 884 N N . LYS A 1 110 ? -14.312 16.281 20.516 1 53.5 110 LYS A N 1
ATOM 885 C CA . LYS A 1 110 ? -15.734 16.141 20.828 1 53.5 110 LYS A CA 1
ATOM 886 C C . LYS A 1 110 ? -16.438 17.5 20.844 1 53.5 110 LYS A C 1
ATOM 888 O O . LYS A 1 110 ? -15.984 18.422 21.516 1 53.5 110 LYS A O 1
ATOM 893 N N . ARG A 1 111 ? -16.906 18.031 19.75 1 50.59 111 ARG A N 1
ATOM 894 C CA . ARG A 1 111 ? -17.828 19.156 19.953 1 50.59 111 ARG A CA 1
ATOM 895 C C . ARG A 1 111 ? -18.703 18.953 21.188 1 50.59 111 ARG A C 1
ATOM 897 O O . ARG A 1 111 ? -19.344 17.906 21.328 1 50.59 111 ARG A O 1
ATOM 904 N N . SER A 1 112 ? -18.359 19.484 22.281 1 48.19 112 SER A N 1
ATOM 905 C CA . SER A 1 112 ? -19.266 19.625 23.422 1 48.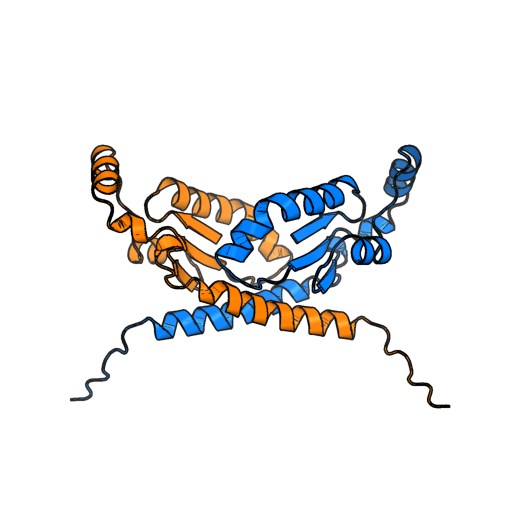19 112 SER A CA 1
ATOM 906 C C . SER A 1 112 ? -20.688 19.922 22.969 1 48.19 112 SER A C 1
ATOM 908 O O . SER A 1 112 ? -20.938 20.875 22.234 1 48.19 112 SER A O 1
ATOM 910 N N . CYS A 1 113 ? -21.438 18.938 22.609 1 45.84 113 CYS A N 1
ATOM 911 C CA . CYS A 1 113 ? -22.875 19.219 22.688 1 45.84 113 CYS A CA 1
ATOM 912 C C . CYS A 1 113 ? -23.203 20.109 23.875 1 45.84 113 CYS A C 1
ATOM 914 O O . CYS A 1 113 ? -23.297 19.641 25 1 45.84 113 CYS A O 1
ATOM 916 N N . LEU A 1 114 ? -22.578 21.234 24.047 1 38.38 114 LEU A N 1
ATOM 917 C CA . LEU A 1 114 ? -23.188 22.172 24.984 1 38.38 114 LEU A CA 1
ATOM 918 C C . LEU A 1 114 ? -24.672 22.375 24.672 1 38.38 114 LEU A C 1
ATOM 920 O O . LEU A 1 114 ? -25.016 23.031 23.688 1 38.38 114 LEU A O 1
ATOM 924 N N . LEU A 1 115 ? -25.5 21.359 24.688 1 40.78 115 LEU A N 1
ATOM 925 C CA . LEU A 1 115 ? -26.891 21.656 25.016 1 40.78 115 LEU A CA 1
ATOM 926 C C . LEU A 1 115 ? -26.984 22.5 26.281 1 40.78 115 LEU A C 1
ATOM 928 O O . LEU A 1 115 ? -26.672 22.016 27.375 1 40.78 115 LEU A O 1
ATOM 932 N N . ALA A 1 116 ? -26.312 23.719 26.406 1 29.95 116 ALA A N 1
ATOM 933 C CA . ALA A 1 116 ? -27.031 24.641 27.281 1 29.95 116 ALA A CA 1
ATOM 934 C C . ALA A 1 116 ? -28.172 25.312 26.547 1 29.95 116 ALA A C 1
ATOM 936 O O . ALA A 1 116 ? -28.078 25.594 25.359 1 29.95 116 ALA A O 1
ATOM 937 N N . MET B 1 1 ? -2.594 6.496 0.008 1 90.5 1 MET B N 1
ATOM 938 C CA . MET B 1 1 ? -1.549 7.348 -0.553 1 90.5 1 MET B CA 1
ATOM 939 C C . MET B 1 1 ? -0.982 8.281 0.508 1 90.5 1 MET B C 1
ATOM 941 O O . MET B 1 1 ? -1.723 8.797 1.349 1 90.5 1 MET B O 1
ATOM 945 N N . CYS B 1 2 ? 0.32 8.461 0.465 1 94.56 2 CYS B N 1
ATOM 946 C CA . CYS B 1 2 ? 1.008 9.289 1.45 1 94.56 2 CYS B CA 1
ATOM 947 C C . CYS B 1 2 ? 1.747 10.438 0.775 1 94.56 2 CYS B C 1
ATOM 949 O O . CYS B 1 2 ? 2.244 10.289 -0.342 1 94.56 2 CYS B O 1
ATOM 951 N N . PHE B 1 3 ? 1.767 11.656 1.499 1 96.81 3 PHE B N 1
ATOM 952 C CA . PHE B 1 3 ? 2.541 12.797 1.018 1 96.81 3 PHE B CA 1
ATOM 953 C C . PHE B 1 3 ? 3.172 13.555 2.18 1 96.81 3 PHE B C 1
ATOM 955 O O . PHE B 1 3 ? 2.768 13.383 3.332 1 96.81 3 PHE B O 1
ATOM 962 N N . ASN B 1 4 ? 4.191 14.273 1.791 1 97.81 4 ASN B N 1
ATOM 963 C CA . ASN B 1 4 ? 4.871 15.125 2.76 1 97.81 4 ASN B CA 1
ATOM 964 C C . ASN B 1 4 ? 4.164 16.469 2.92 1 97.81 4 ASN B C 1
ATOM 966 O O . ASN B 1 4 ? 4.121 17.266 1.985 1 97.81 4 ASN B O 1
ATOM 970 N N . VAL B 1 5 ? 3.682 16.766 4.141 1 97.75 5 VAL B N 1
ATOM 971 C CA . VAL B 1 5 ? 2.834 17.938 4.367 1 97.75 5 VAL B CA 1
ATOM 972 C C . VAL B 1 5 ? 3.639 19.219 4.137 1 97.75 5 VAL B C 1
ATOM 974 O O . VAL B 1 5 ? 3.064 20.281 3.932 1 97.75 5 VAL B O 1
ATOM 977 N N . THR B 1 6 ? 4.969 19.172 4.258 1 97.44 6 THR B N 1
ATOM 978 C CA . THR B 1 6 ? 5.793 20.359 4.078 1 97.44 6 THR B CA 1
ATOM 979 C C . THR B 1 6 ? 6.379 20.391 2.668 1 97.44 6 THR B C 1
ATOM 981 O O . THR B 1 6 ? 7.297 21.172 2.396 1 97.44 6 THR B O 1
ATOM 984 N N . ASN B 1 7 ? 5.898 19.562 1.78 1 96.88 7 ASN B N 1
ATOM 985 C CA . ASN B 1 7 ? 6.34 19.516 0.39 1 96.88 7 ASN B CA 1
ATOM 986 C C . ASN B 1 7 ? 5.16 19.562 -0.576 1 96.88 7 ASN B C 1
ATOM 988 O O . ASN B 1 7 ? 4.602 18.516 -0.933 1 96.88 7 ASN B O 1
ATOM 992 N N . PRO B 1 8 ? 4.859 20.719 -0.982 1 94.75 8 PRO B N 1
ATOM 993 C CA . PRO B 1 8 ? 3.709 20.875 -1.873 1 94.75 8 PRO B CA 1
ATOM 994 C C . PRO B 1 8 ? 3.836 20.047 -3.152 1 94.75 8 PRO B C 1
ATOM 996 O O . PRO B 1 8 ? 2.826 19.609 -3.709 1 94.75 8 PRO B O 1
ATOM 999 N N . ASN B 1 9 ? 5.027 19.781 -3.584 1 95.06 9 ASN B N 1
ATOM 1000 C CA . ASN B 1 9 ? 5.211 18.953 -4.77 1 95.06 9 ASN B CA 1
ATOM 1001 C C . ASN B 1 9 ? 4.793 17.5 -4.512 1 95.06 9 ASN B C 1
ATOM 1003 O O . ASN B 1 9 ? 4.246 16.844 -5.398 1 95.06 9 ASN B O 1
ATOM 1007 N N . SER B 1 10 ? 5.051 17.094 -3.377 1 96.69 10 SER B N 1
ATOM 1008 C CA . SER B 1 10 ? 4.625 15.75 -3.004 1 96.69 10 SER B CA 1
ATOM 1009 C C . SER B 1 10 ? 3.107 15.617 -3.062 1 96.69 10 SER B C 1
ATOM 1011 O O . SER B 1 10 ? 2.588 14.602 -3.541 1 96.69 10 SER B O 1
ATOM 1013 N N . PHE B 1 11 ? 2.48 16.656 -2.627 1 96.31 11 PHE B N 1
ATOM 1014 C CA . PHE B 1 11 ? 1.022 16.672 -2.662 1 96.31 11 PHE B CA 1
ATOM 1015 C C . PHE B 1 11 ? 0.516 16.734 -4.098 1 96.31 11 PHE B C 1
ATOM 1017 O O . PHE B 1 11 ? -0.414 16.016 -4.461 1 96.31 11 PHE B O 1
ATOM 1024 N N . GLY B 1 12 ? 1.117 17.5 -4.848 1 94.75 12 GLY B N 1
ATOM 1025 C CA . GLY B 1 12 ? 0.772 17.594 -6.258 1 94.75 12 GLY B CA 1
ATOM 1026 C C . GLY B 1 12 ? 0.927 16.266 -6.992 1 94.75 12 GLY B C 1
ATOM 1027 O O . GLY B 1 12 ? 0.109 15.93 -7.848 1 94.75 12 GLY B O 1
ATOM 1028 N N . ASN B 1 13 ? 1.884 15.57 -6.652 1 94.38 13 ASN B N 1
ATOM 1029 C CA . ASN B 1 13 ? 2.133 14.266 -7.262 1 94.38 13 ASN B CA 1
ATOM 1030 C C . ASN B 1 13 ? 1.004 13.281 -6.961 1 94.38 13 ASN B C 1
ATOM 1032 O O . ASN B 1 13 ? 0.665 12.445 -7.801 1 94.38 13 ASN B O 1
ATOM 1036 N N . ILE B 1 14 ? 0.506 13.344 -5.773 1 93.75 14 ILE B N 1
ATOM 1037 C CA . ILE B 1 14 ? -0.622 12.492 -5.398 1 93.75 14 ILE B CA 1
ATOM 1038 C C . ILE B 1 14 ? -1.815 12.797 -6.305 1 93.75 14 ILE B C 1
ATOM 1040 O O . ILE B 1 14 ? -2.467 11.875 -6.805 1 93.75 14 ILE B O 1
ATOM 1044 N N . LEU B 1 15 ? -2.033 14.07 -6.496 1 91.06 15 LEU B N 1
ATOM 1045 C CA . LEU B 1 15 ? -3.16 14.484 -7.324 1 91.06 15 LEU B CA 1
ATOM 1046 C C . LEU B 1 15 ? -3.004 13.969 -8.75 1 91.06 15 LEU B C 1
ATOM 1048 O O . LEU B 1 15 ? -3.947 13.414 -9.32 1 91.06 15 LEU B O 1
ATOM 1052 N N . LYS B 1 16 ? -1.843 14.102 -9.242 1 93.5 16 LYS B N 1
ATOM 1053 C CA . LYS B 1 16 ? -1.547 13.656 -10.602 1 93.5 16 LYS B CA 1
ATOM 1054 C C . LYS B 1 16 ? -1.63 12.133 -10.703 1 93.5 16 LYS B C 1
ATOM 1056 O O . LYS B 1 16 ? -2.24 11.609 -11.633 1 93.5 16 LYS B O 1
ATOM 1061 N N . GLY B 1 17 ? -1.054 11.492 -9.789 1 90.81 17 GLY B N 1
ATOM 1062 C CA . GLY B 1 17 ? -1.072 10.039 -9.773 1 90.81 17 GLY B CA 1
ATOM 1063 C C . GLY B 1 17 ? -2.471 9.461 -9.672 1 90.81 17 GLY B C 1
ATOM 1064 O O . GLY B 1 17 ? -2.816 8.523 -10.391 1 90.81 17 GLY B O 1
ATOM 1065 N N . ASN B 1 18 ? -3.215 9.992 -8.789 1 88.62 18 ASN B N 1
ATOM 1066 C CA . ASN B 1 18 ? -4.59 9.539 -8.602 1 88.62 18 ASN B CA 1
ATOM 1067 C C . ASN B 1 18 ? -5.383 9.617 -9.906 1 88.62 18 ASN B C 1
ATOM 1069 O O . ASN B 1 18 ? -6.094 8.68 -10.258 1 88.62 18 ASN B O 1
ATOM 1073 N N . LYS B 1 19 ? -5.219 10.633 -10.602 1 90 19 LYS B N 1
ATOM 1074 C CA . LYS B 1 19 ? -5.93 10.812 -11.867 1 90 19 LYS B CA 1
ATOM 1075 C C . LYS B 1 19 ? -5.477 9.789 -12.906 1 90 19 LYS B C 1
ATOM 1077 O O . LYS B 1 19 ? -6.273 9.328 -13.719 1 90 19 LYS B O 1
ATOM 1082 N N . MET B 1 20 ? -4.289 9.344 -12.75 1 92.25 20 MET B N 1
ATOM 1083 C CA . MET B 1 20 ? -3.691 8.477 -13.766 1 92.25 20 MET B CA 1
ATOM 1084 C C . MET B 1 20 ? -4.027 7.016 -13.5 1 92.25 20 MET B C 1
ATOM 1086 O O . MET B 1 20 ? -4.359 6.273 -14.43 1 92.25 20 MET B O 1
ATOM 1090 N N . TRP B 1 21 ? -3.932 6.586 -12.32 1 90.5 21 TRP B N 1
ATOM 1091 C CA . TRP B 1 21 ? -3.992 5.145 -12.094 1 90.5 21 TRP B CA 1
ATOM 1092 C C . TRP B 1 21 ? -5.305 4.754 -11.43 1 90.5 21 TRP B C 1
ATOM 1094 O O . TRP B 1 21 ? -5.695 3.584 -11.445 1 90.5 21 TRP B O 1
ATOM 1104 N N . TYR B 1 22 ? -6 5.625 -10.789 1 88.75 22 TYR B N 1
ATOM 1105 C CA . TYR B 1 22 ? -7.195 5.285 -10.023 1 88.75 22 TYR B CA 1
ATOM 1106 C C . TYR B 1 22 ? -8.266 4.676 -10.922 1 88.75 22 TYR B C 1
ATOM 1108 O O . TYR B 1 22 ? -8.906 3.688 -10.555 1 88.75 22 TYR B O 1
ATOM 1116 N N . PRO B 1 23 ? -8.523 5.258 -12.109 1 91.25 23 PRO B N 1
ATOM 1117 C CA . PRO B 1 23 ? -9.547 4.645 -12.961 1 91.25 23 PRO B CA 1
ATOM 1118 C C . PRO B 1 23 ? -9.258 3.176 -13.258 1 91.25 23 PRO B C 1
ATOM 1120 O O . PRO B 1 23 ? -10.18 2.352 -13.25 1 91.25 23 PRO B O 1
ATOM 1123 N N . GLU B 1 24 ? -8.125 2.83 -13.516 1 88.38 24 GLU B N 1
ATOM 1124 C CA . GLU B 1 24 ? -7.746 1.445 -13.773 1 88.38 24 GLU B CA 1
ATOM 1125 C C . GLU B 1 24 ? -7.969 0.57 -12.547 1 88.38 24 GLU B C 1
ATOM 1127 O O . GLU B 1 24 ? -8.547 -0.513 -12.641 1 88.38 24 GLU B O 1
ATOM 1132 N N . VAL B 1 25 ? -7.453 1.088 -11.414 1 87.38 25 VAL B N 1
ATOM 1133 C CA . VAL B 1 25 ? -7.609 0.335 -10.172 1 87.38 25 VAL B CA 1
ATOM 1134 C C . VAL B 1 25 ? -9.094 0.144 -9.867 1 87.38 25 VAL B C 1
ATOM 1136 O O . VAL B 1 25 ? -9.516 -0.95 -9.492 1 87.38 25 VAL B O 1
ATOM 1139 N N . ASN B 1 26 ? -9.82 1.21 -10.062 1 88.81 26 ASN B N 1
ATOM 1140 C CA . ASN B 1 26 ? -11.25 1.162 -9.773 1 88.81 26 ASN B CA 1
ATOM 1141 C C . ASN B 1 26 ? -11.977 0.223 -10.734 1 88.81 26 ASN B C 1
ATOM 1143 O O . ASN B 1 26 ? -13.023 -0.332 -10.383 1 88.81 26 ASN B O 1
ATOM 1147 N N . HIS B 1 27 ? -11.469 0.06 -11.883 1 89.69 27 HIS B N 1
ATOM 1148 C CA . HIS B 1 27 ? -12.039 -0.879 -12.836 1 89.69 27 HIS B CA 1
ATOM 1149 C C . HIS B 1 27 ? -11.953 -2.312 -12.32 1 89.69 27 HIS B C 1
ATOM 1151 O O . HIS B 1 27 ? -12.922 -3.068 -12.422 1 89.69 27 HIS B O 1
ATOM 1157 N N . PHE B 1 28 ? -10.906 -2.701 -11.758 1 84.88 28 PHE B N 1
ATOM 1158 C CA . PHE B 1 28 ? -10.688 -4.062 -11.289 1 84.88 28 PHE B CA 1
ATOM 1159 C C . PHE B 1 28 ? -11.258 -4.258 -9.898 1 84.88 28 PHE B C 1
ATOM 1161 O O . PHE B 1 28 ? -11.742 -5.34 -9.562 1 84.88 28 PHE B O 1
ATOM 1168 N N . CYS B 1 29 ? -11.047 -3.195 -9.125 1 86.5 29 CYS B N 1
ATOM 1169 C CA . CYS B 1 29 ? -11.562 -3.215 -7.762 1 86.5 29 CYS B CA 1
ATOM 1170 C C . CYS B 1 29 ? -12.555 -2.078 -7.539 1 86.5 29 CYS B C 1
ATOM 1172 O O . CYS B 1 29 ? -12.219 -1.066 -6.922 1 86.5 29 CYS B O 1
ATOM 1174 N N . LYS B 1 30 ? -13.711 -2.283 -7.84 1 85.25 30 LYS B N 1
ATOM 1175 C CA . LYS B 1 30 ? -14.727 -1.232 -7.824 1 85.25 30 LYS B CA 1
ATOM 1176 C C . LYS B 1 30 ? -14.977 -0.729 -6.406 1 85.25 30 LYS B C 1
ATOM 1178 O O . LYS B 1 30 ? -15.172 -1.525 -5.484 1 85.25 30 LYS B O 1
ATOM 1183 N N . GLY B 1 31 ? -14.875 0.592 -6.27 1 82.56 31 GLY B N 1
ATOM 1184 C CA . GLY B 1 31 ? -15.242 1.193 -4.996 1 82.56 31 GLY B CA 1
ATOM 1185 C C . GLY B 1 31 ? -14.078 1.263 -4.02 1 82.56 31 GLY B C 1
ATOM 1186 O O . GLY B 1 31 ? -14.289 1.469 -2.82 1 82.56 31 GLY B O 1
ATOM 1187 N N . LEU B 1 32 ? -12.977 0.977 -4.504 1 86.31 32 LEU B N 1
ATOM 1188 C CA . LEU B 1 32 ? -11.812 1.057 -3.629 1 86.31 32 LEU B CA 1
ATOM 1189 C C . LEU B 1 32 ? -11.648 2.465 -3.07 1 86.31 32 LEU B C 1
ATOM 1191 O O . LEU B 1 32 ? -11.602 3.438 -3.828 1 86.31 32 LEU B O 1
ATOM 1195 N N . PRO B 1 33 ? -11.672 2.559 -1.751 1 88.38 33 PRO B N 1
ATOM 1196 C CA . PRO B 1 33 ? -11.57 3.889 -1.144 1 88.38 33 PRO B CA 1
ATOM 1197 C C . PRO B 1 33 ? -10.164 4.465 -1.219 1 88.38 33 PRO B C 1
ATOM 1199 O O . PRO B 1 33 ? -9.18 3.715 -1.206 1 88.38 33 PRO B O 1
ATOM 1202 N N . ILE B 1 34 ? -10.117 5.762 -1.25 1 89.31 34 ILE B N 1
ATOM 1203 C CA . ILE B 1 34 ? -8.836 6.461 -1.222 1 89.31 34 ILE B CA 1
ATOM 1204 C C . ILE B 1 34 ? -8.602 7.043 0.17 1 89.31 34 ILE B C 1
ATOM 1206 O O . ILE B 1 34 ? -9.461 7.734 0.716 1 89.31 34 ILE B O 1
ATOM 1210 N N . VAL B 1 35 ? -7.523 6.629 0.722 1 93.19 35 VAL B N 1
ATOM 1211 C CA . VAL B 1 35 ? -7.098 7.191 1.999 1 93.19 35 VAL B CA 1
ATOM 1212 C C . VAL B 1 35 ? -5.836 8.023 1.799 1 93.19 35 VAL B C 1
ATOM 1214 O O . VAL B 1 35 ? -4.883 7.578 1.155 1 93.19 35 VAL B O 1
ATOM 1217 N N . LEU B 1 36 ? -5.902 9.258 2.332 1 94.56 36 LEU B N 1
ATOM 1218 C CA . LEU B 1 36 ? -4.734 10.125 2.252 1 94.56 36 LEU B CA 1
ATOM 1219 C C . LEU B 1 36 ? -4.07 10.273 3.617 1 94.56 36 LEU B C 1
ATOM 1221 O O . LEU B 1 36 ? -4.754 10.398 4.637 1 94.56 36 LEU B O 1
ATOM 1225 N N . VAL B 1 37 ? -2.783 10.25 3.568 1 95.81 37 VAL B N 1
ATOM 1226 C CA . VAL B 1 37 ? -2.025 10.414 4.805 1 95.81 37 VAL B CA 1
ATOM 1227 C C . VAL B 1 37 ? -0.97 11.5 4.621 1 95.81 37 VAL B C 1
ATOM 1229 O O . VAL B 1 37 ? -0.119 11.406 3.734 1 95.81 37 VAL B O 1
ATOM 1232 N N . GLY B 1 38 ? -1.129 12.539 5.398 1 96.75 38 GLY B N 1
ATOM 1233 C CA . GLY B 1 38 ? -0.07 13.531 5.484 1 96.75 38 GLY B CA 1
ATOM 1234 C C . GLY B 1 38 ? 1.036 13.148 6.445 1 96.75 38 GLY B C 1
ATOM 1235 O O . GLY B 1 38 ? 0.792 12.969 7.641 1 96.75 38 GLY B O 1
ATOM 1236 N N . CYS B 1 39 ? 2.252 13.086 5.941 1 96.62 39 CYS B N 1
ATOM 1237 C CA . CYS B 1 39 ? 3.383 12.617 6.734 1 96.62 39 CYS B CA 1
ATOM 1238 C C . CYS B 1 39 ? 4.309 13.773 7.105 1 96.62 39 CYS B C 1
ATOM 1240 O O . CYS B 1 39 ? 4.207 14.859 6.535 1 96.62 39 CYS B O 1
ATOM 1242 N N . LYS B 1 40 ? 5.137 13.531 8.109 1 97.19 40 LYS B N 1
ATOM 1243 C CA . LYS B 1 40 ? 6.176 14.438 8.586 1 97.19 40 LYS B CA 1
ATOM 1244 C C . LYS B 1 40 ? 5.57 15.711 9.172 1 97.19 40 LYS B C 1
ATOM 1246 O O . LYS B 1 40 ? 6.051 16.812 8.906 1 97.19 40 LYS B O 1
ATOM 1251 N N . THR B 1 41 ? 4.523 15.562 9.891 1 96.56 41 THR B N 1
ATOM 1252 C CA . THR B 1 41 ? 3.82 16.719 10.453 1 96.56 41 THR B CA 1
ATOM 1253 C C . THR B 1 41 ? 4.699 17.438 11.461 1 96.56 41 THR B C 1
ATOM 1255 O O . THR B 1 41 ? 4.469 18.625 11.766 1 96.56 41 THR B O 1
ATOM 1258 N N . ASP B 1 42 ? 5.707 16.797 11.992 1 96.75 42 ASP B N 1
ATOM 1259 C CA . ASP B 1 42 ? 6.645 17.422 12.93 1 96.75 42 ASP B CA 1
ATOM 1260 C C . ASP B 1 42 ? 7.402 18.562 12.273 1 96.75 42 ASP B C 1
ATOM 1262 O O . ASP B 1 42 ? 7.848 19.5 12.953 1 96.75 42 ASP B O 1
ATOM 1266 N N . LEU B 1 43 ? 7.473 18.516 10.984 1 96.81 43 LEU B N 1
ATOM 1267 C CA . LEU B 1 43 ? 8.25 19.5 10.258 1 96.81 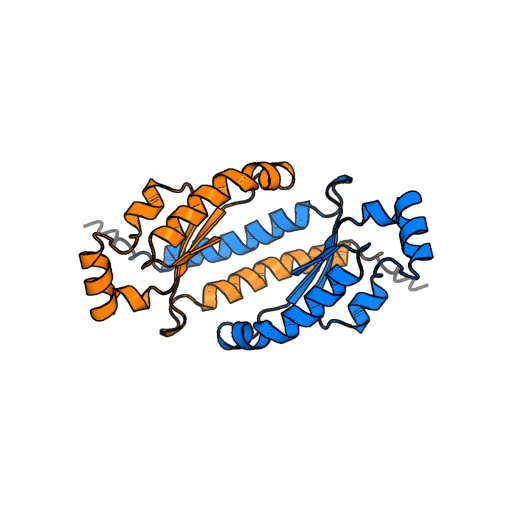43 LEU B CA 1
ATOM 1268 C C . LEU B 1 43 ? 7.492 20.828 10.156 1 96.81 43 LEU B C 1
ATOM 1270 O O . LEU B 1 43 ? 8.07 21.859 9.797 1 96.81 43 LEU B O 1
ATOM 1274 N N . ARG B 1 44 ? 6.281 20.781 10.523 1 95.5 44 ARG B N 1
ATOM 1275 C CA . ARG B 1 44 ? 5.531 22.031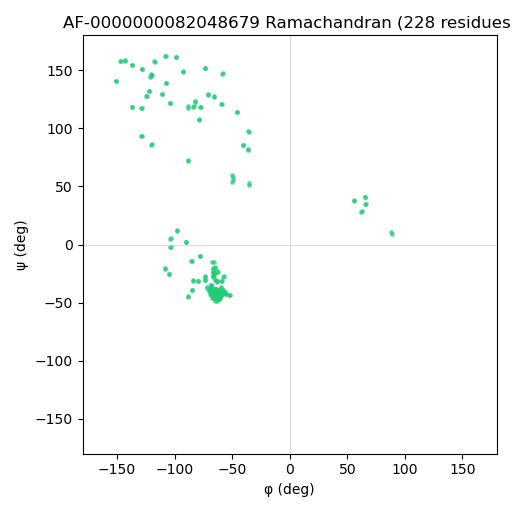 10.57 1 95.5 44 ARG B CA 1
ATOM 1276 C C . ARG B 1 44 ? 6.082 22.969 11.648 1 95.5 44 ARG B C 1
ATOM 1278 O O . ARG B 1 44 ? 5.797 24.172 11.648 1 95.5 44 ARG B O 1
ATOM 1285 N N . LYS B 1 45 ? 6.871 22.422 12.516 1 94.69 45 LYS B N 1
ATOM 1286 C CA . LYS B 1 45 ? 7.43 23.219 13.602 1 94.69 45 LYS B CA 1
ATOM 1287 C C . LYS B 1 45 ? 8.891 23.562 13.336 1 94.69 45 LYS B C 1
ATOM 1289 O O . LYS B 1 45 ? 9.523 24.281 14.117 1 94.69 45 LYS B O 1
ATOM 1294 N N . ASP B 1 46 ? 9.383 23.109 12.328 1 96.69 46 ASP B N 1
ATOM 1295 C CA . ASP B 1 46 ? 10.773 23.391 11.969 1 96.69 46 ASP B CA 1
ATOM 1296 C C . ASP B 1 46 ? 10.906 24.781 11.352 1 96.69 46 ASP B C 1
ATOM 1298 O O . ASP B 1 46 ? 10.602 24.969 10.172 1 96.69 46 ASP B O 1
ATOM 1302 N N . LYS B 1 47 ? 11.453 25.641 12.062 1 96.69 47 LYS B N 1
ATOM 1303 C CA . LYS B 1 47 ? 11.516 27.047 11.672 1 96.69 47 LYS B CA 1
ATOM 1304 C C . LYS B 1 47 ? 12.406 27.234 10.453 1 96.69 47 LYS B C 1
ATOM 1306 O O . LYS B 1 47 ? 12.117 28.078 9.594 1 96.69 47 LYS B O 1
ATOM 1311 N N . VAL B 1 48 ? 13.445 26.531 10.43 1 97.62 48 VAL B N 1
ATOM 1312 C CA . VAL B 1 48 ? 14.375 26.656 9.32 1 97.62 48 VAL B CA 1
ATOM 1313 C C . VAL B 1 48 ? 13.695 26.234 8.016 1 97.62 48 VAL B C 1
ATOM 1315 O O . VAL B 1 48 ? 13.766 26.938 7.012 1 97.62 48 VAL B O 1
ATOM 1318 N N . LEU B 1 49 ? 13.023 25.109 8.102 1 96.94 49 LEU B N 1
ATOM 1319 C CA . LEU B 1 49 ? 12.312 24.609 6.926 1 96.94 49 LEU B CA 1
ATOM 1320 C C . LEU B 1 49 ? 11.203 25.562 6.516 1 96.94 49 LEU B C 1
ATOM 1322 O O . LEU B 1 49 ? 11.016 25.828 5.324 1 96.94 49 LEU B O 1
ATOM 1326 N N . LEU B 1 50 ? 10.5 26.078 7.457 1 96.5 50 LEU B N 1
ATOM 1327 C CA . LEU B 1 50 ? 9.391 26.969 7.172 1 96.5 50 LEU B CA 1
ATOM 1328 C C . LEU B 1 50 ? 9.883 28.25 6.516 1 96.5 50 LEU B C 1
ATOM 1330 O O . LEU B 1 50 ? 9.227 28.781 5.613 1 96.5 50 LEU B O 1
ATOM 1334 N N . ARG B 1 51 ? 11.023 28.766 6.941 1 97.31 51 ARG B N 1
ATOM 1335 C CA . ARG B 1 51 ? 11.609 29.953 6.344 1 97.31 51 ARG B CA 1
ATOM 1336 C C . ARG B 1 51 ? 11.992 29.703 4.887 1 97.31 51 ARG B C 1
ATOM 1338 O O . ARG B 1 51 ? 11.75 30.562 4.027 1 97.31 51 ARG B O 1
ATOM 1345 N N . GLN B 1 52 ? 12.586 28.562 4.742 1 97.06 52 GLN B N 1
ATOM 1346 C CA . GLN B 1 52 ? 12.969 28.188 3.381 1 97.06 52 GLN B CA 1
ATOM 1347 C C . GLN B 1 52 ? 11.742 28.094 2.475 1 97.06 52 GLN B C 1
ATOM 1349 O O . GLN B 1 52 ? 11.766 28.578 1.34 1 97.06 52 GLN B O 1
ATOM 1354 N N . LEU B 1 53 ? 10.672 27.453 2.941 1 96.5 53 LEU B N 1
ATOM 1355 C CA . LEU B 1 53 ? 9.422 27.344 2.186 1 96.5 53 LEU B CA 1
ATOM 1356 C C . LEU B 1 53 ? 8.875 28.734 1.855 1 96.5 53 LEU B C 1
ATOM 1358 O O . LEU B 1 53 ? 8.461 28.984 0.722 1 96.5 53 LEU B O 1
ATOM 1362 N N . HIS B 1 54 ? 8.914 29.594 2.76 1 96.06 54 HIS B N 1
ATOM 1363 C CA . HIS B 1 54 ? 8.422 30.953 2.588 1 96.06 54 HIS B CA 1
ATOM 1364 C C . HIS B 1 54 ? 9.195 31.688 1.502 1 96.06 54 HIS B C 1
ATOM 1366 O O . HIS B 1 54 ? 8.602 32.406 0.678 1 96.06 54 HIS B O 1
ATOM 1372 N N . GLU B 1 55 ? 10.469 31.547 1.521 1 97.5 55 GLU B N 1
ATOM 1373 C CA . GLU B 1 55 ? 11.32 32.156 0.511 1 97.5 55 GLU B CA 1
ATOM 1374 C C . GLU B 1 55 ? 10.969 31.672 -0.889 1 97.5 55 GLU B C 1
ATOM 1376 O O . GLU B 1 55 ? 11.094 32.406 -1.866 1 97.5 55 GLU B O 1
ATOM 1381 N N . ASP B 1 56 ? 10.539 30.5 -0.939 1 96.81 56 ASP B N 1
ATOM 1382 C CA . ASP B 1 56 ? 10.148 29.891 -2.209 1 96.81 56 ASP B CA 1
ATOM 1383 C C . ASP B 1 56 ? 8.672 30.141 -2.512 1 96.81 56 ASP B C 1
ATOM 1385 O O . ASP B 1 56 ? 8.125 29.594 -3.467 1 96.81 56 ASP B O 1
ATOM 1389 N N . TRP B 1 57 ? 8.055 30.875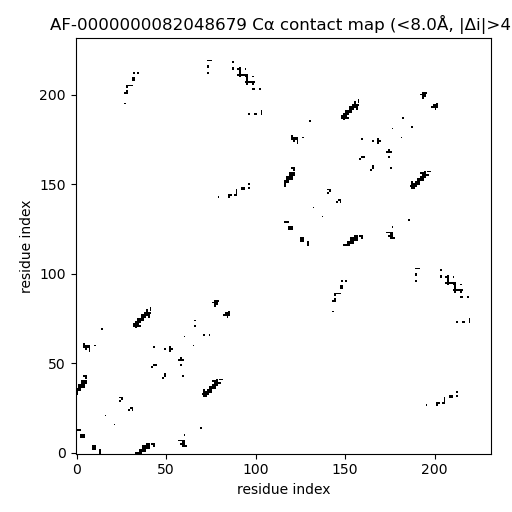 -1.627 1 96.38 57 TRP B N 1
ATOM 1390 C CA . TRP B 1 57 ? 6.648 31.219 -1.763 1 96.38 57 TRP B CA 1
ATOM 1391 C C . TRP B 1 57 ? 5.77 29.984 -1.65 1 96.38 57 TRP B C 1
ATOM 1393 O O . TRP B 1 57 ? 4.805 29.828 -2.402 1 96.38 57 TRP B O 1
ATOM 1403 N N . LEU B 1 58 ? 6.18 29.078 -0.829 1 96.19 58 LEU B N 1
ATOM 1404 C CA . LEU B 1 58 ? 5.43 27.859 -0.546 1 96.19 58 LEU B CA 1
ATOM 1405 C C . LEU B 1 58 ? 5.016 27.797 0.921 1 96.19 58 LEU B C 1
ATOM 1407 O O . LEU B 1 58 ? 5.547 28.547 1.749 1 96.19 58 LEU B O 1
ATOM 1411 N N . GLU B 1 59 ? 3.971 27.016 1.202 1 95 59 GLU B N 1
ATOM 1412 C CA . GLU B 1 59 ? 3.516 26.734 2.562 1 95 59 GLU B CA 1
ATOM 1413 C C . GLU B 1 59 ? 3.164 25.266 2.748 1 95 59 GLU B C 1
ATOM 1415 O O . GLU B 1 59 ? 2.809 24.578 1.787 1 95 59 GLU B O 1
ATOM 1420 N N . PRO B 1 60 ? 3.252 24.828 3.955 1 96.56 60 PRO B N 1
ATOM 1421 C CA . PRO B 1 60 ? 2.812 23.453 4.215 1 96.56 60 PRO B CA 1
ATOM 1422 C C . PRO B 1 60 ? 1.353 23.219 3.834 1 96.56 60 PRO B C 1
ATOM 1424 O O . PRO B 1 60 ? 0.538 24.141 3.902 1 96.56 60 PRO B O 1
ATOM 1427 N N . ILE B 1 61 ? 1.133 22.047 3.418 1 96.25 61 ILE B N 1
ATOM 1428 C CA . ILE B 1 61 ? -0.23 21.672 3.066 1 96.25 61 ILE B CA 1
ATOM 1429 C C . ILE B 1 61 ? -1.077 21.547 4.332 1 96.25 61 ILE B C 1
ATOM 1431 O O . ILE B 1 61 ? -0.68 20.891 5.293 1 96.25 61 ILE B O 1
ATOM 1435 N N . THR B 1 62 ? -2.188 22.188 4.32 1 92.12 62 THR B N 1
ATOM 1436 C CA . THR B 1 62 ? -3.078 22.172 5.473 1 92.12 62 THR B CA 1
ATOM 1437 C C . THR B 1 62 ? -4.199 21.141 5.273 1 92.12 62 THR B C 1
ATOM 1439 O O . THR B 1 62 ? -4.438 20.688 4.152 1 92.12 62 THR B O 1
ATOM 1442 N N . TYR B 1 63 ? -4.824 20.766 6.379 1 89.12 63 TYR B N 1
ATOM 1443 C CA . TYR B 1 63 ? -5.992 19.891 6.348 1 89.12 63 TYR B CA 1
ATOM 1444 C C . TYR B 1 63 ? -7.055 20.438 5.402 1 89.12 63 TYR B C 1
ATOM 1446 O O . TYR B 1 63 ? -7.613 19.703 4.59 1 89.12 63 TYR B O 1
ATOM 1454 N N . HIS B 1 64 ? -7.258 21.719 5.5 1 88.69 64 HIS B N 1
ATOM 1455 C CA . HIS B 1 64 ? -8.289 22.375 4.707 1 88.69 64 HIS B CA 1
ATOM 1456 C C . HIS B 1 64 ? -8.008 22.25 3.217 1 88.69 64 HIS B C 1
ATOM 1458 O O . HIS B 1 64 ? -8.898 21.938 2.432 1 88.69 64 HIS B O 1
ATOM 1464 N N . LYS B 1 65 ? -6.836 22.453 2.852 1 90.5 65 LYS B N 1
ATOM 1465 C CA . LYS B 1 65 ? -6.457 22.359 1.443 1 90.5 65 LYS B CA 1
ATOM 1466 C C . LYS B 1 65 ? -6.668 20.938 0.913 1 90.5 65 LYS B C 1
ATOM 1468 O O . LYS B 1 65 ? -7.168 20.75 -0.199 1 90.5 65 LYS B O 1
ATOM 1473 N N . VAL B 1 66 ? -6.312 19.969 1.706 1 91.38 66 VAL B N 1
ATOM 1474 C CA . VAL B 1 66 ? -6.48 18.562 1.312 1 91.38 66 VAL B CA 1
ATOM 1475 C C . VAL B 1 66 ? -7.957 18.266 1.077 1 91.38 66 VAL B C 1
ATOM 1477 O O . VAL B 1 66 ? -8.328 17.703 0.048 1 91.38 66 VAL B O 1
ATOM 1480 N N . MET B 1 67 ? -8.789 18.703 2.002 1 87.25 67 MET B N 1
ATOM 1481 C CA . MET B 1 67 ? -10.219 18.422 1.947 1 87.25 67 MET B CA 1
ATOM 1482 C C . MET B 1 67 ? -10.867 19.094 0.745 1 87.25 67 MET B C 1
ATOM 1484 O O . MET B 1 67 ? -11.836 18.578 0.188 1 87.25 67 MET B O 1
ATOM 1488 N N . GLN B 1 68 ? -10.273 20.094 0.305 1 88 68 GLN B N 1
ATOM 1489 C CA . GLN B 1 68 ? -10.812 20.859 -0.814 1 88 68 GLN B CA 1
ATOM 1490 C C . GLN B 1 68 ? -10.406 20.234 -2.148 1 88 68 GLN B C 1
ATOM 1492 O O . GLN B 1 68 ? -11.188 20.25 -3.107 1 88 68 GLN B O 1
ATOM 1497 N N . GLU B 1 69 ? -9.32 19.656 -2.154 1 87.38 69 GLU B N 1
ATOM 1498 C CA . GLU B 1 69 ? -8.742 19.312 -3.447 1 87.38 69 GLU B CA 1
ATOM 1499 C C . GLU B 1 69 ? -8.883 17.812 -3.729 1 87.38 69 GLU B C 1
ATOM 1501 O O . GLU B 1 69 ? -8.82 17.391 -4.883 1 87.38 69 GLU B O 1
ATOM 1506 N N . VAL B 1 70 ? -8.977 17.016 -2.719 1 85 70 VAL B N 1
ATOM 1507 C CA . VAL B 1 70 ? -9.016 15.57 -2.932 1 85 70 VAL B CA 1
ATOM 1508 C C . VAL B 1 70 ? -10.297 15 -2.322 1 85 70 VAL B C 1
ATOM 1510 O O . VAL B 1 70 ? -10.633 15.297 -1.173 1 85 70 VAL B O 1
ATOM 1513 N N . HIS B 1 71 ? -10.898 14.234 -3.121 1 82.81 71 HIS B N 1
ATOM 1514 C CA . HIS B 1 71 ? -12.039 13.516 -2.578 1 82.81 71 HIS B CA 1
ATOM 1515 C C . HIS B 1 71 ? -11.609 12.195 -1.948 1 82.81 71 HIS B C 1
ATOM 1517 O O . HIS B 1 71 ? -11.898 11.117 -2.482 1 82.81 71 HIS B O 1
ATOM 1523 N N . ALA B 1 72 ? -10.992 12.312 -0.872 1 86.06 72 ALA B N 1
ATOM 1524 C CA . ALA B 1 72 ? -10.594 11.125 -0.118 1 86.06 72 ALA B CA 1
ATOM 1525 C C . ALA B 1 72 ? -11.656 10.75 0.914 1 86.06 72 ALA B C 1
ATOM 1527 O O . ALA B 1 72 ? -12.336 11.625 1.454 1 86.06 72 ALA B O 1
ATOM 1528 N N . VAL B 1 73 ? -11.75 9.477 1.163 1 87.94 73 VAL B N 1
ATOM 1529 C CA . VAL B 1 73 ? -12.719 8.992 2.146 1 87.94 73 VAL B CA 1
ATOM 1530 C C . VAL B 1 73 ? -12.227 9.32 3.555 1 87.94 73 VAL B C 1
ATOM 1532 O O . VAL B 1 73 ? -13.031 9.562 4.461 1 87.94 73 VAL B O 1
ATOM 1535 N N . THR B 1 74 ? -10.93 9.344 3.672 1 91.44 74 THR B N 1
ATOM 1536 C CA . THR B 1 74 ? -10.32 9.641 4.961 1 91.44 74 THR B CA 1
ATOM 1537 C C . THR B 1 74 ? -8.961 10.312 4.777 1 91.44 74 THR B C 1
ATOM 1539 O O . THR B 1 74 ? -8.227 9.984 3.842 1 91.44 74 THR B O 1
ATOM 1542 N N . TYR B 1 75 ? -8.766 11.305 5.703 1 93.25 75 TYR B N 1
ATOM 1543 C CA . TYR B 1 75 ? -7.465 11.953 5.773 1 93.25 75 TYR B CA 1
ATOM 1544 C C . TYR B 1 75 ? -6.887 11.867 7.184 1 93.25 75 TYR B C 1
ATOM 1546 O O . TYR B 1 75 ? -7.562 12.195 8.164 1 93.25 75 TYR B O 1
ATOM 1554 N N . LEU B 1 76 ? -5.672 11.383 7.223 1 94.44 76 LEU B N 1
ATOM 1555 C CA . LEU B 1 76 ? -4.957 11.273 8.492 1 94.44 76 LEU B CA 1
ATOM 1556 C C . LEU B 1 76 ? -3.582 11.922 8.398 1 94.44 76 LEU B C 1
ATOM 1558 O O . LEU B 1 76 ? -3.029 12.062 7.305 1 94.44 76 LEU B O 1
ATOM 1562 N N . GLU B 1 77 ? -3.154 12.391 9.547 1 95.19 77 GLU B N 1
ATOM 1563 C CA . GLU B 1 77 ? -1.798 12.922 9.617 1 95.19 77 GLU B CA 1
ATOM 1564 C C . GLU B 1 77 ? -0.958 12.164 10.641 1 95.19 77 GLU B C 1
ATOM 1566 O O . GLU B 1 77 ? -1.481 11.688 11.648 1 95.19 77 GLU B O 1
ATOM 1571 N N . CYS B 1 78 ? 0.342 12.062 10.297 1 95.06 78 CYS B N 1
ATOM 1572 C CA . CYS B 1 78 ? 1.188 11.305 11.211 1 95.06 78 CYS B CA 1
ATOM 1573 C C . CYS B 1 78 ? 2.604 11.867 11.242 1 95.06 78 CYS B C 1
ATOM 1575 O O . CYS B 1 78 ? 2.99 12.633 10.352 1 95.06 78 CYS B O 1
ATOM 1577 N N . SER B 1 79 ? 3.287 11.562 12.328 1 95.31 79 SER B N 1
ATOM 1578 C CA . SER B 1 79 ? 4.707 11.844 12.492 1 95.31 79 SER B CA 1
ATOM 1579 C C . SER B 1 79 ? 5.434 10.664 13.125 1 95.31 79 SER B C 1
ATOM 1581 O O . SER B 1 79 ? 5.152 10.289 14.266 1 95.31 79 SER B O 1
ATOM 1583 N N . ALA B 1 80 ? 6.367 10.148 12.359 1 91.69 80 ALA B N 1
ATOM 1584 C CA . ALA B 1 80 ? 7.18 9.062 12.914 1 91.69 80 ALA B CA 1
ATOM 1585 C C . ALA B 1 80 ? 8.062 9.57 14.055 1 91.69 80 ALA B C 1
ATOM 1587 O O . ALA B 1 80 ? 8.18 8.922 15.094 1 91.69 80 ALA B O 1
ATOM 1588 N N . LYS B 1 81 ? 8.617 10.727 13.867 1 91.81 81 LYS B N 1
ATOM 1589 C CA . LYS B 1 81 ? 9.516 11.312 14.859 1 91.81 81 LYS B CA 1
ATOM 1590 C C . LYS B 1 81 ? 8.82 11.438 16.219 1 91.81 81 LYS B C 1
ATOM 1592 O O . LYS B 1 81 ? 9.383 11.055 17.25 1 91.81 81 LYS B O 1
ATOM 1597 N N . TYR B 1 82 ? 7.562 11.836 16.281 1 93.12 82 TYR B N 1
ATOM 1598 C CA . TYR B 1 82 ? 6.848 12.055 17.547 1 93.12 82 TYR B CA 1
ATOM 1599 C C . TYR B 1 82 ? 5.891 10.898 17.828 1 93.12 82 TYR B C 1
ATOM 1601 O O . TYR B 1 82 ? 5.07 10.977 18.75 1 93.12 82 TYR B O 1
ATOM 1609 N N . GLN B 1 83 ? 5.938 9.938 17.016 1 90.19 83 GLN B N 1
ATOM 1610 C CA . GLN B 1 83 ? 5.09 8.758 17.156 1 90.19 83 GLN B CA 1
ATOM 1611 C C . GLN B 1 83 ? 3.615 9.148 17.219 1 90.19 83 GLN B C 1
ATOM 1613 O O . GLN B 1 83 ? 2.861 8.633 18.047 1 90.19 83 GLN B O 1
ATOM 1618 N N . GLU B 1 84 ? 3.309 10.125 16.422 1 92.25 84 GLU B N 1
ATOM 1619 C CA . GLU B 1 84 ? 1.919 10.555 16.328 1 92.25 84 GLU B CA 1
ATOM 1620 C C . GLU B 1 84 ? 1.164 9.766 15.258 1 92.25 84 GLU B C 1
ATOM 1622 O O . GLU B 1 84 ? 1.504 9.828 14.07 1 92.25 84 GLU B O 1
ATOM 1627 N N . ASN B 1 85 ? 0.138 9.055 15.672 1 92.38 85 ASN B N 1
ATOM 1628 C CA . ASN B 1 85 ? -0.806 8.344 14.812 1 92.38 85 ASN B CA 1
ATOM 1629 C C . ASN B 1 85 ? -0.113 7.262 13.992 1 92.38 85 ASN B C 1
ATOM 1631 O O . ASN B 1 85 ? -0.555 6.93 12.891 1 92.38 85 ASN B O 1
ATOM 1635 N N . ILE B 1 86 ? 0.973 6.688 14.469 1 91.94 86 ILE B N 1
ATOM 1636 C CA . ILE B 1 86 ? 1.697 5.633 13.773 1 91.94 86 ILE B CA 1
ATOM 1637 C C . ILE B 1 86 ? 0.993 4.293 13.984 1 91.94 86 ILE B C 1
ATOM 1639 O O . ILE B 1 86 ? 0.966 3.449 13.086 1 91.94 86 ILE B O 1
ATOM 1643 N N . ASN B 1 87 ? 0.392 4.164 15.086 1 91 87 ASN B N 1
ATOM 1644 C CA . ASN B 1 87 ? -0.248 2.908 15.469 1 91 87 ASN B CA 1
ATOM 1645 C C . ASN B 1 87 ? -1.444 2.596 14.57 1 91 87 ASN B C 1
ATOM 1647 O O . ASN B 1 87 ? -1.867 1.441 14.477 1 91 87 ASN B O 1
ATOM 1651 N N . ILE B 1 88 ? -1.976 3.564 13.938 1 92.44 88 ILE B N 1
ATOM 1652 C CA . ILE B 1 88 ? -3.143 3.371 13.086 1 92.44 88 ILE B CA 1
ATOM 1653 C C . ILE B 1 88 ? -2.783 2.445 11.93 1 92.44 88 ILE B C 1
ATOM 1655 O O . ILE B 1 88 ? -3.627 1.683 11.445 1 92.44 88 ILE B O 1
ATOM 1659 N N . PHE B 1 89 ? -1.599 2.525 11.539 1 92.94 89 PHE B N 1
ATOM 1660 C CA . PHE B 1 89 ? -1.165 1.697 10.414 1 92.94 89 PHE B CA 1
ATOM 1661 C C . PHE B 1 89 ? -1.106 0.229 10.82 1 92.94 89 PHE B C 1
ATOM 1663 O O . PHE B 1 89 ? -1.519 -0.647 10.055 1 92.94 89 PHE B O 1
ATOM 1670 N N . THR B 1 90 ? -0.651 0.003 11.992 1 92.94 90 THR B N 1
ATOM 1671 C CA . THR B 1 90 ? -0.605 -1.369 12.492 1 92.94 90 THR B CA 1
ATOM 1672 C C . THR B 1 90 ? -2.014 -1.916 12.703 1 92.94 90 THR B C 1
ATOM 1674 O O . THR B 1 90 ? -2.311 -3.047 12.312 1 92.94 90 THR B O 1
ATOM 1677 N N . GLU B 1 91 ? -2.805 -1.1 13.258 1 94.56 91 GLU B N 1
ATOM 1678 C CA . GLU B 1 91 ? -4.176 -1.529 13.508 1 94.56 91 GLU B CA 1
ATOM 1679 C C . GLU B 1 91 ? -4.922 -1.791 12.203 1 94.56 91 GLU B C 1
ATOM 1681 O O . GLU B 1 91 ? -5.613 -2.801 12.07 1 94.56 91 GLU B O 1
ATOM 1686 N N . ALA B 1 92 ? -4.797 -0.917 11.297 1 95.12 92 ALA B N 1
ATOM 1687 C CA . ALA B 1 92 ? -5.441 -1.072 9.992 1 95.12 92 ALA B CA 1
ATOM 1688 C C . ALA B 1 92 ? -4.914 -2.307 9.266 1 95.12 92 ALA B C 1
ATOM 1690 O O . ALA B 1 92 ? -5.688 -3.059 8.672 1 95.12 92 ALA B O 1
ATOM 1691 N N . SER B 1 93 ? -3.641 -2.547 9.312 1 94.75 93 SER B N 1
ATOM 1692 C CA . SER B 1 93 ? -3.033 -3.709 8.672 1 94.75 93 SER B CA 1
ATOM 1693 C C . SER B 1 93 ? -3.541 -5.008 9.297 1 94.75 93 SER B C 1
ATOM 1695 O O . SER B 1 93 ? -3.787 -5.984 8.586 1 94.75 93 SER B O 1
ATOM 1697 N N . SER B 1 94 ? -3.674 -5 10.578 1 95.31 94 SER B N 1
ATOM 1698 C CA . SER B 1 94 ? -4.18 -6.18 11.273 1 95.31 94 SER B CA 1
ATOM 1699 C C . SER B 1 94 ? -5.605 -6.504 10.852 1 95.31 94 SER B C 1
ATOM 1701 O O . SER B 1 94 ? -5.957 -7.672 10.664 1 95.31 94 SER B O 1
ATOM 1703 N N . ALA B 1 95 ? -6.359 -5.488 10.703 1 96.5 95 ALA B N 1
ATOM 1704 C CA . ALA B 1 95 ? -7.734 -5.684 10.258 1 96.5 95 ALA B CA 1
ATOM 1705 C C . ALA B 1 95 ? -7.781 -6.258 8.844 1 96.5 95 ALA B C 1
ATOM 1707 O O . ALA B 1 95 ? -8.547 -7.188 8.57 1 96.5 95 ALA B O 1
ATOM 1708 N N . ALA B 1 96 ? -6.984 -5.664 8 1 95.88 96 ALA B N 1
ATOM 1709 C CA . ALA B 1 96 ? -6.914 -6.164 6.633 1 95.88 96 ALA B CA 1
ATOM 1710 C C . ALA B 1 96 ? -6.43 -7.609 6.598 1 95.88 96 ALA B C 1
ATOM 1712 O O . ALA B 1 96 ? -6.973 -8.438 5.863 1 95.88 96 ALA B O 1
ATOM 1713 N N . LEU B 1 97 ? -5.469 -7.926 7.383 1 96.12 97 LEU B N 1
ATOM 1714 C CA . LEU B 1 97 ? -4.883 -9.266 7.438 1 96.12 97 LEU B CA 1
ATOM 1715 C C . LEU B 1 97 ? -5.918 -10.289 7.875 1 96.12 97 LEU B C 1
ATOM 1717 O O . LEU B 1 97 ? -5.969 -11.398 7.328 1 96.12 97 LEU B O 1
ATOM 1721 N N . SER B 1 98 ? -6.652 -9.914 8.812 1 96.38 98 SER B N 1
ATOM 1722 C CA . SER B 1 98 ? -7.684 -10.82 9.305 1 96.38 98 SER B CA 1
ATOM 1723 C C . SER B 1 98 ? -8.641 -11.227 8.188 1 96.38 98 SER B C 1
ATOM 1725 O O . SER B 1 98 ? -9.023 -12.391 8.094 1 96.38 98 SER B O 1
ATOM 1727 N N . VAL B 1 99 ? -8.961 -10.359 7.387 1 95.44 99 VAL B N 1
ATOM 1728 C CA . VAL B 1 99 ? -9.844 -10.617 6.258 1 95.44 99 VAL B CA 1
ATOM 1729 C C . VAL B 1 99 ? -9.156 -11.539 5.254 1 95.44 99 VAL B C 1
ATOM 1731 O O . VAL B 1 99 ? -9.758 -12.5 4.773 1 95.44 99 VAL B O 1
ATOM 1734 N N . MET B 1 100 ? -7.891 -11.273 4.984 1 94.06 100 MET B N 1
ATOM 1735 C CA . MET B 1 100 ? -7.137 -12.023 3.98 1 94.06 100 MET B CA 1
ATOM 1736 C C . MET B 1 100 ? -6.906 -13.461 4.438 1 94.06 100 MET B C 1
ATOM 1738 O O . MET B 1 100 ? -6.965 -14.391 3.633 1 94.06 100 MET B O 1
ATOM 1742 N N . GLN B 1 101 ? -6.723 -13.594 5.688 1 93.56 101 GLN B N 1
ATOM 1743 C CA . GLN B 1 101 ? -6.5 -14.938 6.23 1 93.56 101 GLN B CA 1
ATOM 1744 C C . GLN B 1 101 ? -7.785 -15.758 6.203 1 93.56 101 GLN B C 1
ATOM 1746 O O . GLN B 1 101 ? -7.75 -16.969 5.945 1 93.56 101 GLN B O 1
ATOM 1751 N N . LYS B 1 102 ? -8.789 -15.133 6.445 1 91.81 102 LYS B N 1
ATOM 1752 C CA . LYS B 1 102 ? -10.07 -15.82 6.375 1 91.81 102 LYS B CA 1
ATOM 1753 C C . LYS B 1 102 ? -10.367 -16.281 4.953 1 91.81 102 LYS B C 1
ATOM 1755 O O . LYS B 1 102 ? -10.867 -17.391 4.746 1 91.81 102 LYS B O 1
ATOM 1760 N N . SER B 1 103 ? -10.016 -15.469 4.055 1 87 103 SER B N 1
ATOM 1761 C CA . SER B 1 103 ? -10.242 -15.797 2.65 1 87 103 SER B CA 1
ATOM 1762 C C . SER B 1 103 ? -9.359 -16.953 2.205 1 87 103 SER B C 1
ATOM 1764 O O . SER B 1 103 ? -9.797 -17.812 1.438 1 87 103 SER B O 1
ATOM 1766 N N . GLN B 1 104 ? -8.156 -16.984 2.66 1 83.56 104 GLN B N 1
ATOM 1767 C CA . GLN B 1 104 ? -7.227 -18.062 2.332 1 83.56 104 GLN B CA 1
ATOM 1768 C C . GLN B 1 104 ? -7.719 -19.391 2.879 1 83.56 104 GLN B C 1
ATOM 1770 O O . GLN B 1 104 ? -7.594 -20.422 2.213 1 83.56 104 GLN B O 1
ATOM 1775 N N . ARG B 1 105 ? -8.227 -19.422 4.062 1 81.56 105 ARG B N 1
ATOM 1776 C CA . ARG B 1 105 ? -8.727 -20.641 4.703 1 81.56 105 ARG B CA 1
ATOM 1777 C C . ARG B 1 105 ? -9.922 -21.203 3.953 1 81.56 105 ARG B C 1
ATOM 1779 O O . ARG B 1 105 ? -10.07 -22.422 3.828 1 81.56 105 ARG B O 1
ATOM 1786 N N . LYS B 1 106 ? -10.633 -20.312 3.359 1 76.25 106 LYS B N 1
ATOM 1787 C CA . LYS B 1 106 ? -11.828 -20.719 2.627 1 76.25 106 LYS B CA 1
ATOM 1788 C C . LYS B 1 106 ? -11.453 -21.406 1.312 1 76.25 106 LYS B C 1
ATOM 1790 O O . LYS B 1 106 ? -12.219 -22.219 0.796 1 76.25 106 LYS B O 1
ATOM 1795 N N . GLN B 1 107 ? -10.312 -21.016 0.817 1 70.12 107 GLN B N 1
ATOM 1796 C CA . GLN B 1 107 ? -9.891 -21.562 -0.474 1 70.12 107 GLN B CA 1
ATOM 1797 C C . GLN B 1 107 ? -9.18 -22.891 -0.31 1 70.12 107 GLN B C 1
ATOM 1799 O O . GLN B 1 107 ? -9.031 -23.641 -1.274 1 70.12 107 GLN B O 1
ATOM 1804 N N . LYS B 1 108 ? -8.781 -23.219 0.933 1 65.56 108 LYS B N 1
ATOM 1805 C CA . LYS B 1 108 ? -8.148 -24.5 1.182 1 65.56 108 LYS B CA 1
ATOM 1806 C C . LYS B 1 108 ? -9.18 -25.625 1.228 1 65.56 108 LYS B C 1
ATOM 1808 O O . LYS B 1 108 ? -10.242 -25.469 1.834 1 65.56 108 LYS B O 1
ATOM 1813 N N . PRO B 1 109 ? -8.977 -26.547 0.276 1 61.22 109 PRO B N 1
ATOM 1814 C CA . PRO B 1 109 ? -9.922 -27.672 0.308 1 61.22 109 PRO B CA 1
ATOM 1815 C C . PRO B 1 109 ? -10.125 -28.234 1.713 1 61.22 109 PRO B C 1
ATOM 1817 O O . PRO B 1 109 ? -9.195 -28.234 2.523 1 61.22 109 PRO B O 1
ATOM 1820 N N . LYS B 1 110 ? -11.344 -28.078 2.215 1 53.47 110 LYS B N 1
ATOM 1821 C CA . LYS B 1 110 ? -11.711 -28.703 3.482 1 53.47 110 LYS B CA 1
ATOM 1822 C C . LYS B 1 110 ? -11.141 -30.109 3.592 1 53.47 110 LYS B C 1
ATOM 1824 O O . LYS B 1 110 ? -11.328 -30.938 2.691 1 53.47 110 LYS B O 1
ATOM 1829 N N . ARG B 1 111 ? -9.93 -30.344 4.039 1 50.53 111 ARG B N 1
ATOM 1830 C CA . ARG B 1 111 ? -9.625 -31.719 4.379 1 50.53 111 ARG B CA 1
ATOM 1831 C C . ARG B 1 111 ? -10.836 -32.406 4.992 1 50.53 111 ARG B C 1
ATOM 1833 O O . ARG B 1 111 ? -11.43 -31.922 5.949 1 50.53 111 ARG B O 1
ATOM 1840 N N . SER B 1 112 ? -11.57 -33.125 4.242 1 48.09 112 SER B N 1
ATOM 1841 C CA . SER B 1 112 ? -12.547 -34.094 4.754 1 48.09 112 SER B CA 1
ATOM 1842 C C . SER B 1 112 ? -12.039 -34.781 6.023 1 48.09 112 SER B C 1
ATOM 1844 O O . SER B 1 112 ? -10.969 -35.375 6.027 1 48.09 112 SER B O 1
ATOM 1846 N N . CYS B 1 113 ? -12.156 -34.156 7.145 1 45.47 113 CYS B N 1
ATOM 1847 C CA . CYS B 1 113 ? -12.117 -35.031 8.312 1 45.47 113 CYS B CA 1
ATOM 1848 C C . CYS B 1 113 ? -12.805 -36.375 8.023 1 45.47 113 CYS B C 1
ATOM 1850 O O . CYS B 1 113 ? -14.031 -36.438 8.094 1 45.47 113 CYS B O 1
ATOM 1852 N N . LEU B 1 114 ? -12.5 -37.062 6.988 1 38.47 114 LEU B N 1
ATOM 1853 C CA . LEU B 1 114 ? -12.953 -38.438 6.988 1 38.47 114 LEU B CA 1
ATOM 1854 C C . LEU B 1 114 ? -12.586 -39.156 8.297 1 38.47 114 LEU B C 1
ATOM 1856 O O . LEU B 1 114 ? -11.414 -39.469 8.523 1 38.47 114 LEU B O 1
ATOM 1860 N N . LEU B 1 115 ? -13.016 -38.688 9.445 1 40.59 115 LEU B N 1
ATOM 1861 C CA . LEU B 1 115 ? -13.188 -39.656 10.516 1 40.59 115 LEU B CA 1
ATOM 1862 C C . LEU B 1 115 ? -14 -40.844 10.031 1 40.59 115 LEU B C 1
ATOM 1864 O O . LEU B 1 115 ? -15.234 -40.781 9.992 1 40.59 115 LEU B O 1
ATOM 1868 N N . ALA B 1 116 ? -13.633 -41.562 8.898 1 29.62 116 ALA B N 1
ATOM 1869 C CA . ALA B 1 116 ? -14.078 -42.938 9 1 29.62 116 ALA B CA 1
ATOM 1870 C C . ALA B 1 116 ? -13.141 -43.781 9.867 1 29.62 116 ALA B C 1
ATOM 1872 O O . ALA B 1 116 ? -11.922 -43.531 9.867 1 29.62 116 ALA B O 1
#